Protein AF-A0A7X8LQG7-F1 (afdb_monomer)

Secondary structure (DSSP, 8-state):
--------GGG-----------SS---------S---PPEEEES-SSS--EEEEESS---TT-TTSPP-----SS---EEEEE-SSTT--EEEE-----S---S-EEEEEEETTT--EEEEEEESS-TTTTTTT-TTTSPPSSTT--TTTEEEEEEPHHHHHHHHHT--SSS-HHHHHHHHEEEEEEEPPP--EEEEEEEEETTEEEEEEE----TTEEEEEEEEPPHHHHHHHHHHHHHHHHHHHHHHHHHHHHHHHHHHHHHHHHHHHHHHHHHHHHHHHHTT-

Radius of gyration: 27.31 Å; Cα contacts (8 Å, |Δi|>4): 322; chains: 1; bounding box: 48×52×112 Å

pLDDT: mean 71.08, std 17.12, range [35.56, 97.5]

Mean predicted aligned error: 14.47 Å

Solvent-accessible surface area (backbone atoms only — not comparable to full-atom values): 18092 Å² total; per-residue (Å²): 134,86,87,79,79,83,82,50,72,90,70,62,80,84,81,90,72,87,85,86,87,78,95,80,91,78,91,80,80,81,79,75,74,99,75,79,72,65,72,44,77,50,67,83,68,85,92,66,82,70,56,75,44,81,48,92,52,66,83,69,91,84,55,96,86,59,86,72,72,67,60,78,74,96,64,98,72,93,41,77,49,74,51,71,84,53,71,80,62,59,78,46,78,48,68,69,72,94,71,82,56,36,79,38,60,43,37,42,34,36,26,34,66,89,76,55,44,78,76,46,76,49,73,39,44,38,39,93,30,54,92,65,82,64,37,73,84,77,47,78,58,100,62,69,89,66,54,73,90,54,34,45,44,32,35,48,37,62,67,56,45,53,54,48,58,76,67,46,47,96,91,39,45,58,68,55,46,46,66,74,42,37,39,69,42,92,58,77,47,86,84,71,66,41,44,30,28,47,70,43,84,52,96,93,38,79,40,77,40,64,41,82,73,79,64,90,74,54,43,32,24,45,71,38,75,55,50,74,66,54,49,48,50,52,50,52,51,39,51,52,52,27,50,54,49,52,53,53,49,51,54,51,50,54,53,51,55,52,50,56,53,52,52,54,51,53,55,51,52,52,54,50,50,53,50,52,53,54,53,51,58,59,59,75,76,111

Nearest PDB structures (foldseek):
  4bhm-assembly1_D  TM=3.391E-01  e=3.888E+00  Pyricularia oryzae

Foldseek 3Di:
DDDDDDDALVNDDDDDFDDDDDDDDDDDDGPDDPDDFDKDKDWPDDPDDWDKDFDQADDPPPDPPDDDDRPHDPDDDTDIDTDDPAFLIDMDIDTDDSQNALPFKKKKFKAFPVPQATPDIDIDSAAQCPPVVNPPVPDADPDPPDDLVGIAIEIEARVQQVVLVVVDDPVAHSVNCCNQWWTWDPDFDDDDWGFRSDWDDDPNDTDTDTDHDDDPRYTYTHIDTDDPVRNVVVVVVSVVVRVVVVVVVVVVVVVVVVVVVVVVVVVVVVVVVVVVVVVVVVVVVD

Sequence (286 aa):
GVIQGYVTTAEIKTSTAETWVENGQAFAIMPSGEYGFYPRIKMSDTSYSYSATILAGVVDDYYRGGMLTLAGFEDYQTMVSIYASDPGKTIYVMQRYVTASGRDWWVFLLVDKGTGDIVRAYSAADHPAYGNGDDFNKIQHPFAGYDSKTQDIVLVDNATTTELRGLVTEQKSLLTLVHDDYRVGDTEQKYVPLHSGKLIKSTGKSVPVMVDRLPAYIKVRKLVRLTSAEKQARQTRIEAAMRKSIESRAKRLSKAKSLESLSAEVDSLKSELERIKNQLSKKSKK

Structure (mmCIF, N/CA/C/O backbone):
data_AF-A0A7X8LQG7-F1
#
_entry.id   AF-A0A7X8LQG7-F1
#
loop_
_atom_site.group_PDB
_atom_site.id
_atom_site.type_symbol
_atom_site.label_atom_id
_atom_site.label_alt_id
_atom_site.label_comp_id
_atom_site.label_asym_id
_atom_site.label_entity_id
_atom_site.label_seq_id
_atom_site.pdbx_PDB_ins_code
_atom_site.Cartn_x
_atom_site.Cartn_y
_atom_site.Cartn_z
_atom_site.occupancy
_atom_site.B_iso_or_equiv
_atom_site.auth_seq_id
_atom_site.auth_comp_id
_atom_site.auth_asym_id
_atom_site.auth_atom_id
_atom_site.pdbx_PDB_model_num
ATOM 1 N N . GLY A 1 1 ? 6.559 15.994 41.600 1.00 36.06 1 GLY A N 1
ATOM 2 C CA . GLY A 1 1 ? 6.583 16.761 40.343 1.00 36.06 1 GLY A CA 1
ATOM 3 C C . GLY A 1 1 ? 5.326 16.440 39.577 1.00 36.06 1 GLY A C 1
ATOM 4 O O . GLY A 1 1 ? 5.083 15.270 39.324 1.00 36.06 1 GLY A O 1
ATOM 5 N N . VAL A 1 2 ? 4.495 17.443 39.308 1.00 35.56 2 VAL A N 1
ATOM 6 C CA . VAL A 1 2 ? 3.257 17.291 38.533 1.00 35.56 2 VAL A CA 1
ATOM 7 C C . VAL A 1 2 ? 3.647 17.236 37.058 1.00 35.56 2 VAL A C 1
ATOM 9 O O . VAL A 1 2 ? 4.256 18.177 36.558 1.00 35.56 2 VAL A O 1
ATOM 12 N N . ILE A 1 3 ? 3.352 16.127 36.380 1.00 38.59 3 ILE A N 1
ATOM 13 C CA . ILE A 1 3 ? 3.542 16.011 34.931 1.00 38.59 3 ILE A CA 1
ATOM 14 C C . ILE A 1 3 ? 2.459 16.874 34.272 1.00 38.59 3 ILE A C 1
ATOM 16 O O . ILE A 1 3 ? 1.269 16.578 34.369 1.00 38.59 3 ILE A O 1
ATOM 20 N N . GLN A 1 4 ? 2.883 17.987 33.675 1.00 39.00 4 GLN A N 1
ATOM 21 C CA . GLN A 1 4 ? 2.049 18.909 32.910 1.00 39.00 4 GLN A CA 1
ATOM 22 C C . GLN A 1 4 ? 1.516 18.246 31.629 1.00 39.00 4 GLN A C 1
ATOM 24 O O . GLN A 1 4 ? 2.292 17.788 30.798 1.00 39.00 4 GLN A O 1
ATOM 29 N N . GLY A 1 5 ? 0.187 18.280 31.481 1.00 37.03 5 GLY A N 1
ATOM 30 C CA . GLY A 1 5 ? -0.529 18.504 30.221 1.00 37.03 5 GLY A CA 1
ATOM 31 C C . GLY A 1 5 ? -0.318 17.504 29.087 1.00 37.03 5 GLY A C 1
ATOM 32 O O . GLY A 1 5 ? 0.315 17.832 28.089 1.00 37.03 5 GLY A O 1
ATOM 33 N N . TYR A 1 6 ? -0.952 16.334 29.168 1.00 42.06 6 TYR A N 1
ATOM 34 C CA . TYR A 1 6 ? -1.300 15.606 27.948 1.00 42.06 6 TYR A CA 1
ATOM 35 C C . TYR A 1 6 ? -2.535 16.270 27.333 1.00 42.06 6 TYR A C 1
ATOM 37 O O . TYR A 1 6 ? -3.595 16.264 27.952 1.00 42.06 6 TYR A O 1
ATOM 45 N N . VAL A 1 7 ? -2.396 16.839 26.133 1.00 46.09 7 VAL A N 1
ATOM 46 C CA . VAL A 1 7 ? -3.541 17.277 25.324 1.00 46.09 7 VAL A CA 1
ATOM 47 C C . VAL A 1 7 ? -4.259 16.021 24.839 1.00 46.09 7 VAL A C 1
ATOM 49 O O . VAL A 1 7 ? -3.681 15.182 24.143 1.00 46.09 7 VAL A O 1
ATOM 52 N N . THR A 1 8 ? -5.505 15.851 25.252 1.00 46.78 8 THR A N 1
ATOM 53 C CA . THR A 1 8 ? -6.370 14.760 24.807 1.00 46.78 8 THR A CA 1
ATOM 54 C C . THR A 1 8 ? -6.807 15.001 23.360 1.00 46.78 8 THR A C 1
ATOM 56 O O . THR A 1 8 ? -6.903 16.136 22.901 1.00 46.78 8 THR A O 1
ATOM 59 N N . THR A 1 9 ? -7.122 13.947 22.606 1.00 51.09 9 THR A N 1
ATOM 60 C CA . THR A 1 9 ? -7.630 14.086 21.225 1.00 51.09 9 THR A CA 1
ATOM 61 C C . THR A 1 9 ? -8.922 14.906 21.136 1.00 51.09 9 THR A C 1
ATOM 63 O O . THR A 1 9 ? -9.199 15.476 20.087 1.00 51.09 9 THR A O 1
ATOM 66 N N . ALA A 1 10 ? -9.678 15.028 22.235 1.00 50.62 10 ALA A N 1
ATOM 67 C CA . ALA A 1 10 ? -10.848 15.901 22.339 1.00 50.62 10 ALA A CA 1
ATOM 68 C C . ALA A 1 10 ? -10.503 17.405 22.330 1.00 50.62 10 ALA A C 1
ATOM 70 O O . ALA A 1 10 ? -11.373 18.232 22.068 1.00 50.62 10 ALA A O 1
ATOM 71 N N . GLU A 1 11 ? -9.250 17.759 22.614 1.00 51.00 11 GLU A N 1
ATOM 72 C CA . GLU A 1 11 ? -8.749 19.136 22.660 1.00 51.00 11 GLU A CA 1
ATOM 73 C C . GLU A 1 11 ? -8.047 19.549 21.355 1.00 51.00 11 GLU A C 1
ATOM 75 O O . GLU A 1 11 ? -7.754 20.731 21.164 1.00 51.00 11 GLU A O 1
ATOM 80 N N . ILE A 1 12 ? -7.823 18.608 20.425 1.00 56.09 12 ILE A N 1
ATOM 81 C CA . ILE A 1 12 ? -7.338 18.925 19.079 1.00 56.09 12 ILE A CA 1
ATOM 82 C C . ILE A 1 12 ? -8.498 19.522 18.282 1.00 56.09 12 ILE A C 1
ATOM 84 O O . ILE A 1 12 ? -9.422 18.826 17.864 1.00 56.09 12 ILE A O 1
ATOM 88 N N . LYS A 1 13 ? -8.442 20.836 18.061 1.00 51.59 13 LYS A N 1
ATOM 89 C CA . LYS A 1 13 ? -9.395 21.550 17.211 1.00 51.59 13 LYS A CA 1
ATOM 90 C C . LYS A 1 13 ? -8.968 21.408 15.754 1.00 51.59 13 LYS A C 1
ATOM 92 O O . LYS A 1 13 ? -7.918 21.906 15.363 1.00 51.59 13 LYS A O 1
ATOM 97 N N . THR A 1 14 ? -9.788 20.744 14.950 1.00 51.84 14 THR A N 1
ATOM 98 C CA . THR A 1 14 ? -9.663 20.768 13.490 1.00 51.84 14 THR A CA 1
ATOM 99 C C . THR A 1 14 ? -10.492 21.923 12.939 1.00 51.84 14 THR A C 1
ATOM 101 O O . THR A 1 14 ? -11.652 22.081 13.320 1.00 51.84 14 THR A O 1
ATOM 104 N N . SER A 1 15 ? -9.924 22.714 12.037 1.00 45.56 15 SER A N 1
ATOM 105 C CA . SER A 1 15 ? -10.637 23.740 11.273 1.00 45.56 15 SER A CA 1
ATOM 106 C C . SER A 1 15 ? -10.482 23.453 9.787 1.00 45.56 15 SER A C 1
ATOM 108 O O . SER A 1 15 ? -9.391 23.087 9.349 1.00 45.56 15 SER A O 1
ATOM 110 N N . THR A 1 16 ? -11.548 23.646 9.017 1.00 47.34 16 THR A N 1
ATOM 111 C CA . THR A 1 16 ? -11.498 23.562 7.556 1.00 47.34 16 THR A CA 1
ATOM 112 C C . THR A 1 16 ? -11.408 24.971 6.991 1.00 47.34 16 THR A C 1
ATOM 114 O O . THR A 1 16 ? -12.220 25.826 7.337 1.00 47.34 16 THR A O 1
ATOM 117 N N . ALA A 1 17 ? -10.426 25.201 6.128 1.00 42.16 17 ALA A N 1
ATOM 118 C CA . ALA A 1 17 ? -10.386 26.346 5.234 1.00 42.16 17 ALA A CA 1
ATOM 119 C C . ALA A 1 17 ? -10.487 25.806 3.808 1.00 42.16 17 ALA A C 1
ATOM 121 O O . ALA A 1 17 ? -9.911 24.761 3.505 1.00 42.16 17 ALA A O 1
ATOM 122 N N . GLU A 1 18 ? -11.222 26.503 2.954 1.00 50.28 18 GLU A N 1
ATOM 123 C CA . GLU A 1 18 ? -11.352 26.196 1.534 1.00 50.28 18 GLU A CA 1
ATOM 124 C C . GLU A 1 18 ? -11.111 27.475 0.733 1.00 50.28 18 GLU A C 1
ATOM 126 O O . GLU A 1 18 ? -11.433 28.582 1.166 1.00 50.28 18 GLU A O 1
ATOM 131 N N . THR A 1 19 ? -10.540 27.308 -0.452 1.00 46.06 19 THR A N 1
ATOM 132 C CA . THR A 1 19 ? -10.411 28.347 -1.464 1.00 46.06 19 THR A CA 1
ATOM 133 C C . THR A 1 19 ? -10.795 27.738 -2.807 1.00 46.06 19 THR A C 1
ATOM 135 O O . THR A 1 19 ? -10.597 26.544 -3.027 1.00 46.06 19 THR A O 1
ATOM 138 N N . TRP A 1 20 ? -11.344 28.545 -3.705 1.00 45.91 20 TRP A N 1
ATOM 139 C CA . TRP A 1 20 ? -11.694 28.121 -5.055 1.00 45.91 20 TRP A CA 1
ATOM 140 C C . TRP A 1 20 ? -11.141 29.130 -6.058 1.00 45.91 20 TRP A C 1
ATOM 142 O O . TRP A 1 20 ? -10.944 30.305 -5.739 1.00 45.91 20 TRP A O 1
ATOM 152 N N . VAL A 1 21 ? -10.885 28.665 -7.277 1.00 40.03 21 VAL A N 1
ATOM 153 C CA . VAL A 1 21 ? -10.615 29.528 -8.425 1.00 40.03 21 VAL A CA 1
ATOM 154 C C . VAL A 1 21 ? -11.444 29.037 -9.603 1.00 40.03 21 VAL A C 1
ATOM 156 O O . VAL A 1 21 ? -11.622 27.833 -9.775 1.00 40.03 21 VAL A O 1
ATOM 159 N N . GLU A 1 22 ? -11.927 29.955 -10.428 1.00 37.31 22 GLU A N 1
ATOM 160 C CA . GLU A 1 22 ? -12.629 29.644 -11.672 1.00 37.31 22 GLU A CA 1
ATOM 161 C C . GLU A 1 22 ? -11.860 30.253 -12.844 1.00 37.31 22 GLU A C 1
ATOM 163 O O . GLU A 1 22 ? -11.386 31.384 -12.762 1.00 37.31 22 GLU A O 1
ATOM 168 N N . ASN A 1 23 ? -11.713 29.477 -13.923 1.00 40.59 23 ASN A N 1
ATOM 169 C CA . ASN A 1 23 ? -11.092 29.881 -15.188 1.00 40.59 23 ASN A CA 1
ATOM 170 C C . ASN A 1 23 ? -9.724 30.596 -15.057 1.00 40.59 23 ASN A C 1
ATOM 172 O O . ASN A 1 23 ? -9.593 31.776 -15.377 1.00 40.59 23 ASN A O 1
ATOM 176 N N . GLY A 1 24 ? -8.670 29.868 -14.659 1.00 45.12 24 GLY A N 1
ATOM 177 C CA . GLY A 1 24 ? -7.282 30.358 -14.704 1.00 45.12 24 GLY A CA 1
ATOM 178 C C . GLY A 1 24 ? -6.318 29.636 -13.754 1.00 45.12 24 GLY A C 1
ATOM 179 O O . GLY A 1 24 ? -6.710 28.731 -13.023 1.00 45.12 24 GLY A O 1
ATOM 180 N N . GLN A 1 25 ? -5.043 30.047 -13.757 1.00 44.03 25 GLN A N 1
ATOM 181 C CA . GLN A 1 25 ? -4.051 29.657 -12.747 1.00 44.03 25 GLN A CA 1
ATOM 182 C C . GLN A 1 25 ? -3.977 30.759 -11.682 1.00 44.03 25 GLN A C 1
ATOM 184 O O . GLN A 1 25 ? -3.665 31.902 -12.010 1.00 44.03 25 GLN A O 1
ATOM 189 N N . ALA A 1 26 ? -4.230 30.426 -10.416 1.00 44.06 26 ALA A N 1
ATOM 190 C CA . ALA A 1 26 ? -4.091 31.362 -9.302 1.00 44.06 26 ALA A CA 1
ATOM 191 C C . ALA A 1 26 ? -3.201 30.797 -8.198 1.00 44.06 26 ALA A C 1
ATOM 193 O O . ALA A 1 26 ? -3.185 29.595 -7.931 1.00 44.06 26 ALA A O 1
ATOM 194 N N . PHE A 1 27 ? -2.481 31.694 -7.530 1.00 43.78 27 PHE A N 1
ATOM 195 C CA . PHE A 1 27 ? -1.813 31.394 -6.272 1.00 43.78 27 PHE A CA 1
ATOM 196 C C . PHE A 1 27 ? -2.820 31.607 -5.147 1.00 43.78 27 PHE A C 1
ATOM 198 O O . PHE A 1 27 ? -3.105 32.743 -4.771 1.00 43.78 27 PHE A O 1
ATOM 205 N N . ALA A 1 28 ? -3.382 30.518 -4.634 1.00 42.44 28 ALA A N 1
ATOM 206 C CA . ALA A 1 28 ? -4.264 30.578 -3.484 1.00 42.44 28 ALA A CA 1
ATOM 207 C C . ALA A 1 28 ? -3.444 30.459 -2.194 1.00 42.44 28 ALA A C 1
ATOM 209 O O . ALA A 1 28 ?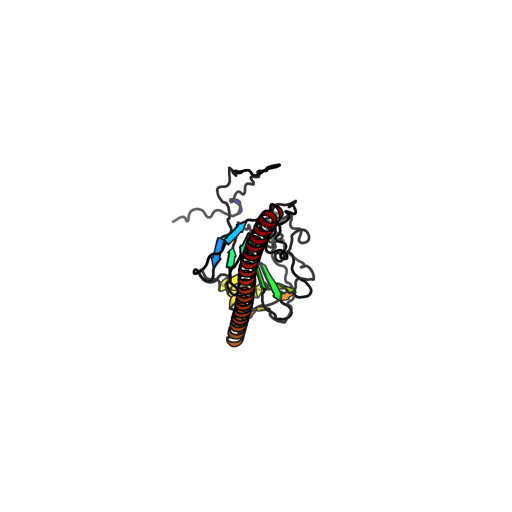 -2.647 29.536 -2.022 1.00 42.44 28 ALA A O 1
ATOM 210 N N . ILE A 1 29 ? -3.630 31.416 -1.289 1.00 45.34 29 ILE A N 1
ATOM 211 C CA . ILE A 1 29 ? -3.105 31.350 0.074 1.00 45.34 29 ILE A CA 1
ATOM 212 C C . ILE A 1 29 ? -4.222 30.754 0.927 1.00 45.34 29 ILE A C 1
ATOM 214 O O . ILE A 1 29 ? -5.363 31.191 0.821 1.00 45.34 29 ILE A O 1
ATOM 218 N N . MET A 1 30 ? -3.896 29.773 1.767 1.00 47.59 30 MET A N 1
ATOM 219 C CA . MET A 1 30 ? -4.815 29.200 2.755 1.00 47.59 30 MET A CA 1
ATOM 220 C C . MET A 1 30 ? -4.525 29.849 4.116 1.00 47.59 30 MET A C 1
ATOM 222 O O . MET A 1 30 ? -3.698 29.328 4.869 1.00 47.59 30 MET A O 1
ATOM 226 N N . PRO A 1 31 ? -5.095 31.031 4.428 1.00 40.62 31 PRO A N 1
ATOM 227 C CA . PRO A 1 31 ? -4.919 31.636 5.737 1.00 40.62 31 PRO A CA 1
ATOM 228 C C . PRO A 1 31 ? -5.703 30.816 6.765 1.00 40.62 31 PRO A C 1
ATOM 230 O O . PRO A 1 31 ? -6.865 30.494 6.540 1.00 40.62 31 PRO A O 1
ATOM 233 N N . SER A 1 32 ? -5.072 30.540 7.908 1.00 41.25 32 SER A N 1
ATOM 234 C CA . SER A 1 32 ? -5.550 29.705 9.025 1.00 41.25 32 SER A CA 1
ATOM 235 C C . SER A 1 32 ? -5.356 28.188 8.850 1.00 41.25 32 SER A C 1
ATOM 237 O O . SER A 1 32 ? -5.861 27.553 7.931 1.00 41.25 32 SER A O 1
ATOM 239 N N . GLY A 1 33 ? -4.572 27.621 9.772 1.00 45.78 33 GLY A N 1
ATOM 240 C CA . GLY A 1 33 ? -4.137 26.227 9.795 1.00 45.78 33 GLY A CA 1
ATOM 241 C C . GLY A 1 33 ? -2.712 26.141 10.341 1.00 45.78 33 GLY A C 1
ATOM 242 O O . GLY A 1 33 ? -1.755 26.193 9.579 1.00 45.78 33 GLY A O 1
ATOM 243 N N . GLU A 1 34 ? -2.549 26.040 11.664 1.00 38.47 34 GLU A N 1
ATOM 244 C CA . GLU A 1 34 ? -1.216 25.913 12.289 1.00 38.47 34 GLU A CA 1
ATOM 245 C C . GLU A 1 34 ? -0.529 24.573 11.954 1.00 38.47 34 GLU A C 1
ATOM 247 O O . GLU A 1 34 ? 0.690 24.455 12.059 1.00 38.47 34 GLU A O 1
ATOM 252 N N . TYR A 1 35 ? -1.293 23.570 11.499 1.00 50.66 35 TYR A N 1
ATOM 253 C CA . TYR A 1 35 ? -0.802 22.222 11.218 1.00 50.66 35 TYR A CA 1
ATOM 254 C C . TYR A 1 35 ? -1.326 21.703 9.873 1.00 50.66 35 TYR A C 1
ATOM 256 O O . TYR A 1 35 ? -2.459 21.242 9.765 1.00 50.66 35 TYR A O 1
ATOM 264 N N . GLY A 1 36 ? -0.476 21.738 8.846 1.00 53.62 36 GLY A N 1
ATOM 265 C CA . GLY A 1 36 ? -0.665 20.969 7.615 1.00 53.62 36 GLY A CA 1
ATOM 266 C C . GLY A 1 36 ? 0.103 19.651 7.700 1.00 53.62 36 GLY A C 1
ATOM 267 O O . GLY A 1 36 ? 1.320 19.652 7.894 1.00 53.62 36 GLY A O 1
ATOM 268 N N . PHE A 1 37 ? -0.581 18.514 7.553 1.00 61.56 37 PHE A N 1
ATOM 269 C CA . PHE A 1 37 ? 0.087 17.215 7.472 1.00 61.56 37 PHE A CA 1
ATOM 270 C C . PHE A 1 37 ? 0.496 16.922 6.033 1.00 61.56 37 PHE A C 1
ATOM 272 O O . PHE A 1 37 ? -0.275 16.373 5.246 1.00 61.56 37 PHE A O 1
ATOM 279 N N . TYR A 1 38 ? 1.733 17.274 5.702 1.00 64.44 38 TYR A N 1
ATOM 280 C CA . TYR A 1 38 ? 2.297 16.987 4.391 1.00 64.44 38 TYR A CA 1
ATOM 281 C C . TYR A 1 38 ? 2.807 15.541 4.315 1.00 64.44 38 TYR A C 1
ATOM 283 O O . TYR A 1 38 ? 3.413 15.049 5.279 1.00 64.44 38 TYR A O 1
ATOM 291 N N . PRO A 1 39 ? 2.606 14.847 3.178 1.00 64.19 39 PRO A N 1
ATOM 292 C CA . PRO A 1 39 ? 3.259 13.576 2.921 1.00 64.19 39 PRO A CA 1
ATOM 293 C C . PRO A 1 39 ? 4.774 13.711 3.092 1.00 64.19 39 PRO A C 1
ATOM 295 O O . PRO A 1 39 ? 5.413 14.599 2.530 1.00 64.19 39 PRO A O 1
ATOM 298 N N . ARG A 1 40 ? 5.362 12.807 3.870 1.00 63.03 40 ARG A N 1
ATOM 299 C CA . ARG A 1 40 ? 6.808 12.638 3.980 1.00 63.03 40 ARG A CA 1
ATOM 300 C C . ARG A 1 40 ? 7.243 11.516 3.057 1.00 63.03 40 ARG A C 1
ATOM 302 O O . ARG A 1 40 ? 6.567 10.492 2.957 1.00 63.03 40 ARG A O 1
ATOM 309 N N . ILE A 1 41 ? 8.401 11.693 2.436 1.00 66.25 41 ILE A N 1
ATOM 310 C CA . ILE A 1 41 ? 8.979 10.705 1.529 1.00 66.25 41 ILE A CA 1
ATOM 311 C C . ILE A 1 41 ? 10.260 10.117 2.109 1.00 66.25 41 ILE A C 1
ATOM 313 O O . ILE A 1 41 ? 11.050 10.820 2.741 1.00 66.25 41 ILE A O 1
ATOM 317 N N . LYS A 1 42 ? 10.455 8.814 1.907 1.00 67.50 42 LYS A N 1
ATOM 318 C CA . LYS A 1 42 ? 11.691 8.094 2.225 1.00 67.50 42 LYS A CA 1
ATOM 319 C C . LYS A 1 42 ? 12.074 7.220 1.038 1.00 67.50 42 LYS A C 1
ATOM 321 O O . LYS A 1 42 ? 11.213 6.634 0.388 1.00 67.50 42 LYS A O 1
ATOM 326 N N . MET A 1 43 ? 13.371 7.099 0.794 1.00 66.56 43 MET A N 1
ATOM 327 C CA . MET A 1 43 ? 13.941 6.267 -0.264 1.00 66.56 43 MET A CA 1
ATOM 328 C C . MET A 1 43 ? 14.873 5.210 0.324 1.00 66.56 43 MET A C 1
ATOM 330 O O . MET A 1 43 ? 15.432 5.402 1.404 1.00 66.56 43 MET A O 1
ATOM 334 N N . SER A 1 44 ? 15.027 4.097 -0.391 1.00 66.69 44 SER A N 1
ATOM 335 C CA . SER A 1 44 ? 15.999 3.054 -0.049 1.00 66.69 44 SER A CA 1
ATOM 336 C C . SER A 1 44 ? 17.432 3.368 -0.513 1.00 66.69 44 SER A C 1
ATOM 338 O O . SER A 1 44 ? 18.339 2.631 -0.149 1.00 66.69 44 SER A O 1
ATOM 340 N N . ASP A 1 45 ? 17.642 4.412 -1.330 1.00 66.38 45 ASP A N 1
ATOM 341 C CA . ASP A 1 45 ? 18.933 4.797 -1.934 1.00 66.38 45 ASP A CA 1
ATOM 342 C C . ASP A 1 45 ? 18.925 6.290 -2.322 1.00 66.38 45 ASP A C 1
ATOM 344 O O . ASP A 1 45 ? 17.967 6.738 -2.952 1.00 66.38 45 ASP A O 1
ATOM 348 N N . THR A 1 46 ? 19.971 7.045 -1.961 1.00 64.69 46 THR A N 1
ATOM 349 C CA . THR A 1 46 ? 20.092 8.506 -2.152 1.00 64.69 46 THR A CA 1
ATOM 350 C C . THR A 1 46 ? 20.768 8.933 -3.457 1.00 64.69 46 THR A C 1
ATOM 352 O O . THR A 1 46 ? 20.889 10.129 -3.714 1.00 64.69 46 THR A O 1
ATOM 355 N N . SER A 1 47 ? 21.205 7.997 -4.298 1.00 72.00 47 SER A N 1
ATOM 356 C CA . SER A 1 47 ? 22.064 8.295 -5.457 1.00 72.00 47 SER A CA 1
ATOM 357 C C . SER A 1 47 ? 21.336 8.910 -6.668 1.00 72.00 47 SER A C 1
ATOM 359 O O . SER A 1 47 ? 21.962 9.124 -7.704 1.00 72.00 47 SER A O 1
ATOM 361 N N . TYR A 1 48 ? 20.026 9.181 -6.581 1.00 64.44 48 TYR A N 1
ATOM 362 C CA . TYR A 1 48 ? 19.187 9.522 -7.739 1.00 64.44 48 TYR A CA 1
ATOM 363 C C . TYR A 1 48 ? 18.110 10.571 -7.443 1.00 64.44 48 TYR A C 1
ATOM 365 O O . TYR A 1 48 ? 17.703 10.782 -6.300 1.00 64.44 48 TYR A O 1
ATOM 373 N N . SER A 1 49 ? 17.619 11.210 -8.511 1.00 64.06 49 SER A N 1
ATOM 374 C CA . SER A 1 49 ? 16.521 12.177 -8.460 1.00 64.06 49 SER A CA 1
ATOM 375 C C . SER A 1 49 ? 15.163 11.474 -8.442 1.00 64.06 49 SER A C 1
ATOM 377 O O . SER A 1 49 ? 14.819 10.725 -9.360 1.00 64.06 49 SER A O 1
ATOM 379 N N . TYR A 1 50 ? 14.376 11.783 -7.416 1.00 62.72 50 TYR A N 1
ATOM 380 C CA . TYR A 1 50 ? 13.001 11.329 -7.239 1.00 62.72 50 TYR A CA 1
ATOM 381 C C . TYR A 1 50 ? 12.094 12.528 -6.976 1.00 62.72 50 TYR A C 1
ATOM 383 O O . TYR A 1 50 ? 12.538 13.536 -6.426 1.00 62.72 50 TYR A O 1
ATOM 391 N N . SER A 1 51 ? 10.818 12.408 -7.336 1.00 64.12 51 SER A N 1
ATOM 392 C CA . SER A 1 51 ? 9.813 13.439 -7.079 1.00 64.12 51 SER A CA 1
ATOM 393 C C . SER A 1 51 ? 8.565 12.834 -6.451 1.00 64.12 51 SER A C 1
ATOM 395 O O . SER A 1 51 ? 8.112 11.757 -6.848 1.00 64.12 51 SER A O 1
ATOM 397 N N . ALA A 1 52 ? 7.997 13.563 -5.496 1.00 59.59 52 ALA A N 1
ATOM 398 C CA . ALA A 1 52 ? 6.637 13.358 -5.032 1.00 59.59 52 ALA A CA 1
ATOM 399 C C . ALA A 1 52 ? 5.857 14.649 -5.251 1.00 59.59 52 ALA A C 1
ATOM 401 O O . ALA A 1 52 ? 6.353 15.739 -4.958 1.00 59.59 52 ALA A O 1
ATOM 402 N N . THR A 1 53 ? 4.649 14.520 -5.780 1.00 67.00 53 THR A N 1
ATOM 403 C CA . THR A 1 53 ? 3.797 15.666 -6.094 1.00 67.00 53 THR A CA 1
ATOM 404 C C . THR A 1 53 ? 2.391 15.372 -5.603 1.00 67.00 53 THR A C 1
ATOM 406 O O . THR A 1 53 ? 1.858 14.290 -5.861 1.00 67.00 53 THR A O 1
ATOM 409 N N . ILE A 1 54 ? 1.797 16.326 -4.882 1.00 67.69 54 ILE A N 1
ATOM 410 C CA . ILE A 1 54 ? 0.362 16.304 -4.597 1.00 67.69 54 ILE A CA 1
ATOM 411 C C . ILE A 1 54 ? -0.332 16.694 -5.899 1.00 67.69 54 ILE A C 1
ATOM 413 O O . ILE A 1 54 ? -0.077 17.773 -6.432 1.00 67.69 54 ILE A O 1
ATOM 417 N N . LEU A 1 55 ? -1.135 15.788 -6.445 1.00 62.78 55 LEU A N 1
ATOM 418 C CA . LEU A 1 55 ? -1.804 15.987 -7.725 1.00 62.78 55 LEU A CA 1
ATOM 419 C C . LEU A 1 55 ? -3.275 16.336 -7.525 1.00 62.78 55 LEU A C 1
ATOM 421 O O . LEU A 1 55 ? -3.948 15.749 -6.681 1.00 62.78 55 LEU A O 1
ATOM 425 N N . ALA A 1 56 ? -3.775 17.206 -8.400 1.00 53.88 56 ALA A N 1
ATOM 426 C CA . ALA A 1 56 ? -5.185 17.284 -8.742 1.00 53.88 56 ALA A CA 1
ATOM 427 C C . ALA A 1 56 ? -5.378 16.599 -10.114 1.00 53.88 56 ALA A C 1
ATOM 429 O O . ALA A 1 56 ? -5.090 17.197 -11.144 1.00 53.88 56 ALA A O 1
ATOM 430 N N . GLY A 1 57 ? -5.784 15.324 -10.130 1.00 51.34 57 GLY A N 1
ATOM 431 C CA . GLY A 1 57 ? -6.251 14.593 -11.325 1.00 51.34 57 GLY A CA 1
ATOM 432 C C . GLY A 1 57 ? -5.691 13.169 -11.421 1.00 51.34 57 GLY A C 1
ATOM 433 O O . GLY A 1 57 ? -4.558 12.942 -11.016 1.00 51.34 57 GLY A O 1
ATOM 434 N N . VAL A 1 58 ? -6.457 12.203 -11.943 1.00 48.38 58 VAL A N 1
ATOM 435 C CA . VAL A 1 58 ? -6.051 10.781 -12.034 1.00 48.38 58 VAL A CA 1
ATOM 436 C C . VAL A 1 58 ? -5.006 10.557 -13.131 1.00 48.38 58 VAL A C 1
ATOM 438 O O . VAL A 1 58 ? -5.229 10.923 -14.281 1.00 48.38 58 VAL A O 1
ATOM 441 N N . VAL A 1 59 ? -3.894 9.892 -12.796 1.00 49.47 59 VAL A N 1
ATOM 442 C CA . VAL A 1 59 ? -2.924 9.389 -13.784 1.00 49.47 59 VAL A CA 1
ATOM 443 C C . VAL A 1 59 ? -3.504 8.142 -14.435 1.00 49.47 59 VAL A C 1
ATOM 445 O O . VAL A 1 59 ? -3.542 7.084 -13.813 1.00 49.47 59 VAL A O 1
ATOM 448 N N . ASP A 1 60 ? -3.964 8.267 -15.678 1.00 45.84 60 ASP A N 1
ATOM 449 C CA . ASP A 1 60 ? -4.222 7.099 -16.513 1.00 45.84 60 ASP A CA 1
ATOM 450 C C . ASP A 1 60 ? -2.872 6.553 -17.008 1.00 45.84 60 ASP A C 1
ATOM 452 O O . ASP A 1 60 ? -2.087 7.259 -17.651 1.00 45.84 60 ASP A O 1
ATOM 456 N N . ASP A 1 61 ? -2.570 5.302 -16.661 1.00 44.81 61 ASP A N 1
ATOM 457 C CA . ASP A 1 61 ? -1.245 4.669 -16.783 1.00 44.81 61 ASP A CA 1
ATOM 458 C C . ASP A 1 61 ? -0.803 4.441 -18.250 1.00 44.81 61 ASP A C 1
ATOM 460 O O . ASP A 1 61 ? 0.280 3.915 -18.526 1.00 44.81 61 ASP A O 1
ATOM 464 N N . TYR A 1 62 ? -1.629 4.831 -19.226 1.00 45.16 62 TYR A N 1
ATOM 465 C CA . TYR A 1 62 ? -1.459 4.446 -20.625 1.00 45.16 62 TYR A CA 1
ATOM 466 C C . TYR A 1 62 ? -0.636 5.425 -21.488 1.00 45.16 62 TYR A C 1
ATOM 468 O O . TYR A 1 62 ? -0.063 5.001 -22.493 1.00 45.16 62 TYR A O 1
ATOM 476 N N . TYR A 1 63 ? -0.473 6.702 -21.113 1.00 39.53 63 TYR A N 1
ATOM 477 C CA . TYR A 1 63 ? 0.237 7.682 -21.957 1.00 39.53 63 TYR A CA 1
ATOM 478 C C . TYR A 1 63 ? 1.424 8.360 -21.264 1.00 39.53 63 TYR A C 1
ATOM 480 O O . TYR A 1 63 ? 1.337 9.435 -20.676 1.00 39.53 63 TYR A O 1
ATOM 488 N N . ARG A 1 64 ? 2.610 7.772 -21.459 1.00 44.53 64 ARG A N 1
ATOM 489 C CA . ARG A 1 64 ? 3.895 8.469 -21.302 1.00 44.53 64 ARG A CA 1
ATOM 490 C C . ARG A 1 64 ? 4.011 9.583 -22.354 1.00 44.53 64 ARG A C 1
ATOM 492 O O . ARG A 1 64 ? 4.529 9.336 -23.440 1.00 44.53 64 ARG A O 1
ATOM 499 N N . GLY A 1 65 ? 3.550 10.790 -22.027 1.00 37.62 65 GLY A N 1
ATOM 500 C CA . GLY A 1 65 ? 3.852 12.014 -22.785 1.00 37.62 65 GLY A CA 1
ATOM 501 C C . GLY A 1 65 ? 2.677 12.947 -23.093 1.00 37.62 65 GLY A C 1
ATOM 502 O O . GLY A 1 65 ? 2.908 13.985 -23.702 1.00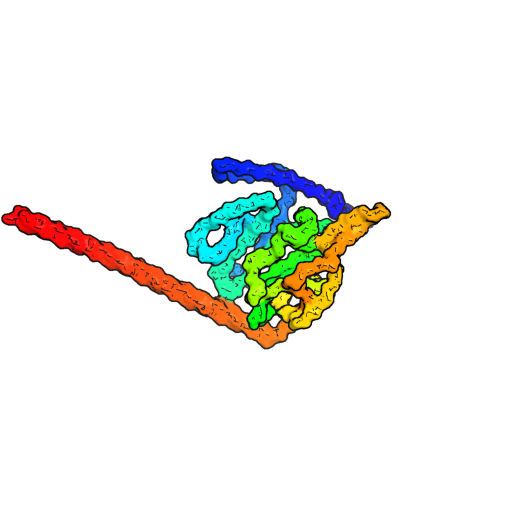 37.62 65 GLY A O 1
ATOM 503 N N . GLY A 1 66 ? 1.449 12.618 -22.686 1.00 37.09 66 GLY A N 1
ATOM 504 C CA . GLY A 1 66 ? 0.299 13.522 -22.788 1.00 37.09 66 GLY A CA 1
ATOM 505 C C . GLY A 1 66 ? -0.033 14.122 -21.425 1.00 37.09 66 GLY A C 1
ATOM 506 O O . GLY A 1 66 ? -0.050 13.396 -20.434 1.00 37.09 66 GLY A O 1
ATOM 507 N N . MET A 1 67 ? -0.284 15.433 -21.360 1.00 36.62 67 MET A N 1
ATOM 508 C CA . MET A 1 67 ? -0.940 16.032 -20.194 1.00 36.62 67 MET A CA 1
ATOM 509 C C . MET A 1 67 ? -2.249 15.277 -19.931 1.00 36.62 67 MET A C 1
ATOM 511 O O . MET A 1 67 ? -3.078 15.157 -20.832 1.00 36.62 67 MET A O 1
ATOM 515 N N . LEU A 1 68 ? -2.389 14.757 -18.708 1.00 44.53 68 LEU A N 1
ATOM 516 C CA . LEU A 1 68 ? -3.595 14.121 -18.182 1.00 44.53 68 LEU A CA 1
ATOM 517 C C . LEU A 1 68 ? -4.835 14.975 -18.465 1.00 44.53 68 LEU A C 1
ATOM 519 O O . LEU A 1 68 ? -4.858 16.169 -18.159 1.00 44.53 68 LEU A O 1
ATOM 523 N N . THR A 1 69 ? -5.902 14.339 -18.931 1.00 41.53 69 THR A N 1
ATOM 524 C CA . THR A 1 69 ? -7.241 14.917 -18.875 1.00 41.53 69 THR A CA 1
ATOM 525 C C . THR A 1 69 ? -7.697 14.920 -17.415 1.00 41.53 69 THR A C 1
ATOM 527 O O . THR A 1 69 ? -7.896 13.866 -16.814 1.00 41.53 69 THR A O 1
ATOM 530 N N . LEU A 1 70 ? -7.825 16.116 -16.838 1.00 46.59 70 LEU A N 1
ATOM 531 C CA . LEU A 1 70 ? -8.429 16.370 -15.530 1.00 46.59 70 LEU A CA 1
ATOM 532 C C . LEU A 1 70 ? -9.890 15.895 -15.544 1.00 46.59 70 LEU A C 1
ATOM 534 O O . LEU A 1 70 ? -10.789 16.660 -15.882 1.00 46.59 70 LEU A O 1
ATOM 538 N N . ALA A 1 71 ? -10.152 14.639 -15.186 1.00 47.81 71 ALA A N 1
ATOM 539 C CA . ALA A 1 71 ? -11.468 14.305 -14.659 1.00 47.81 71 ALA A CA 1
ATOM 540 C C . ALA A 1 71 ? -11.588 15.053 -13.324 1.00 47.81 71 ALA A C 1
ATOM 542 O O . ALA A 1 71 ? -10.814 14.793 -12.400 1.00 47.81 71 ALA A O 1
ATOM 543 N N . GLY A 1 72 ? -12.464 16.060 -13.280 1.00 50.84 72 GLY A N 1
ATOM 544 C CA . GLY A 1 72 ? -12.715 16.844 -12.074 1.00 50.84 72 GLY A CA 1
ATOM 545 C C . GLY A 1 72 ? -13.136 15.932 -10.925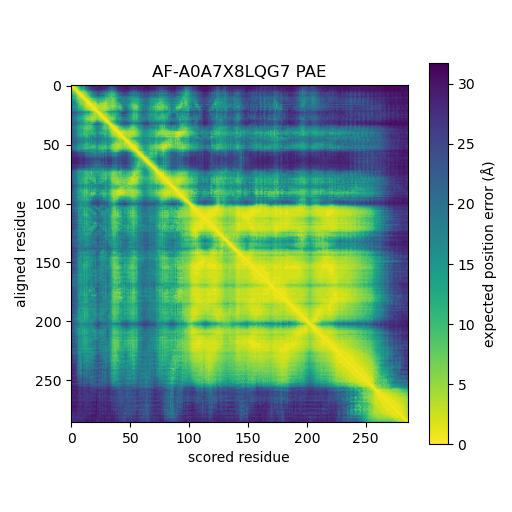 1.00 50.84 72 GLY A C 1
ATOM 546 O O . GLY A 1 72 ? -13.840 14.946 -11.137 1.00 50.84 72 GLY A O 1
ATOM 547 N N . PHE A 1 73 ? -12.677 16.240 -9.716 1.00 52.03 73 PHE A N 1
ATOM 548 C CA . PHE A 1 73 ? -13.168 15.572 -8.518 1.00 52.03 73 PHE A CA 1
ATOM 549 C C . PHE A 1 73 ? -14.423 16.293 -8.033 1.00 52.03 73 PHE A C 1
ATOM 551 O O . PHE A 1 73 ? -14.441 17.521 -7.986 1.00 52.03 73 PHE A O 1
ATOM 558 N N . GLU A 1 74 ? -15.442 15.532 -7.645 1.00 51.34 74 GLU A N 1
ATOM 559 C CA . GLU A 1 74 ? -16.634 16.062 -6.968 1.00 51.34 74 GLU A CA 1
ATOM 560 C C . GLU A 1 74 ? -16.458 16.095 -5.434 1.00 51.34 74 GLU A C 1
ATOM 562 O O . GLU A 1 74 ? -17.281 16.680 -4.740 1.00 51.34 74 GLU A O 1
ATOM 567 N N . ASP A 1 75 ? -15.355 15.527 -4.916 1.00 49.81 75 ASP A N 1
ATOM 568 C CA . ASP A 1 75 ? -15.035 15.396 -3.487 1.00 49.81 75 ASP A CA 1
ATOM 569 C C . ASP A 1 75 ? -13.562 15.746 -3.185 1.00 49.81 75 ASP A C 1
ATOM 571 O O . ASP A 1 75 ? -12.683 15.614 -4.044 1.00 49.81 75 ASP A O 1
ATOM 575 N N . TYR A 1 76 ? -13.250 16.122 -1.936 1.00 54.75 76 TYR A N 1
ATOM 576 C CA . TYR A 1 76 ? -11.862 16.331 -1.502 1.00 54.75 76 TYR A CA 1
ATOM 577 C C . TYR A 1 76 ? -11.084 15.016 -1.451 1.00 54.75 76 TYR A C 1
ATOM 579 O O . TYR A 1 76 ? -11.413 14.099 -0.698 1.00 54.75 76 TYR A O 1
ATOM 587 N N . GLN A 1 77 ? -9.980 14.953 -2.192 1.00 54.69 77 GLN A N 1
ATOM 588 C CA . GLN A 1 77 ? -9.068 13.813 -2.190 1.00 54.69 77 GLN A CA 1
ATOM 589 C C . GLN A 1 77 ? -7.622 14.298 -2.080 1.00 54.69 77 GLN A C 1
ATOM 591 O O . GLN A 1 77 ? -7.230 15.275 -2.714 1.00 54.69 77 GLN A O 1
ATOM 596 N N . THR A 1 78 ? -6.800 13.605 -1.286 1.00 61.50 78 THR A N 1
ATOM 597 C CA . THR A 1 78 ? -5.342 13.793 -1.316 1.00 61.50 78 THR A CA 1
ATOM 598 C C . THR A 1 78 ? -4.727 12.683 -2.148 1.00 61.50 78 THR A C 1
ATOM 600 O O . THR A 1 78 ? -4.685 11.532 -1.714 1.00 61.50 78 THR A O 1
ATOM 603 N N . MET A 1 79 ? -4.220 13.028 -3.331 1.00 62.78 79 MET A N 1
ATOM 604 C CA . MET A 1 79 ? -3.498 12.089 -4.180 1.00 62.78 79 MET A CA 1
ATOM 605 C C . MET A 1 79 ? -2.018 12.454 -4.237 1.00 62.78 79 MET A C 1
ATOM 607 O O . MET A 1 79 ? -1.655 13.595 -4.516 1.00 62.78 79 MET A O 1
ATOM 611 N N . VAL A 1 80 ? -1.153 11.470 -3.995 1.00 64.31 80 VAL A N 1
ATOM 612 C CA . VAL A 1 80 ? 0.299 11.632 -4.114 1.00 64.31 80 VAL A CA 1
ATOM 613 C C . VAL A 1 80 ? 0.779 10.793 -5.284 1.00 64.31 80 VAL A C 1
ATOM 615 O O . VAL A 1 80 ? 0.686 9.566 -5.246 1.00 64.31 80 VAL A O 1
ATOM 618 N N . SER A 1 81 ? 1.315 11.448 -6.312 1.00 70.62 81 SER A N 1
ATOM 619 C CA . SER A 1 81 ? 2.079 10.754 -7.344 1.00 70.62 81 SER A CA 1
ATOM 620 C C . SER A 1 81 ? 3.516 10.589 -6.888 1.00 70.62 81 SER A C 1
ATOM 622 O O . SER A 1 81 ? 4.162 11.542 -6.443 1.00 70.62 81 SER A O 1
ATOM 624 N N . ILE A 1 82 ? 3.995 9.357 -6.997 1.00 65.12 82 ILE A N 1
ATOM 625 C CA . ILE A 1 82 ? 5.375 8.974 -6.746 1.00 65.12 82 ILE A CA 1
ATOM 626 C C . ILE A 1 82 ? 5.971 8.427 -8.023 1.00 65.12 82 ILE A C 1
ATOM 628 O O . ILE A 1 82 ? 5.418 7.522 -8.644 1.00 65.12 82 ILE A O 1
ATOM 632 N N . TYR A 1 83 ? 7.131 8.955 -8.390 1.00 66.81 83 TYR A N 1
ATOM 633 C CA . TYR A 1 83 ? 7.850 8.497 -9.563 1.00 66.81 83 TYR A CA 1
ATOM 634 C C . TYR A 1 83 ? 9.250 8.024 -9.183 1.00 66.81 83 TYR A C 1
ATOM 636 O O . TYR A 1 83 ? 10.083 8.805 -8.717 1.00 66.81 83 TYR A O 1
ATOM 644 N N . ALA A 1 84 ? 9.497 6.732 -9.412 1.00 58.56 84 ALA A N 1
ATOM 645 C CA . ALA A 1 84 ? 10.824 6.136 -9.408 1.00 58.56 84 ALA A CA 1
ATOM 646 C C . ALA A 1 84 ? 11.321 6.036 -10.851 1.00 58.56 84 ALA A C 1
ATOM 648 O O . ALA A 1 84 ? 10.773 5.286 -11.658 1.00 58.56 84 ALA A O 1
ATOM 649 N N . SER A 1 85 ? 12.348 6.818 -11.182 1.00 63.78 85 SER A N 1
ATOM 650 C CA . SER A 1 85 ? 12.925 6.863 -12.529 1.00 63.78 85 SER A CA 1
ATOM 651 C C . SER A 1 85 ? 13.699 5.594 -12.893 1.00 63.78 85 SER A C 1
ATOM 653 O O . SER A 1 85 ? 13.805 5.276 -14.082 1.00 63.78 85 SER A O 1
ATOM 655 N N . ASP A 1 86 ? 14.177 4.854 -11.886 1.00 61.09 86 ASP A N 1
ATOM 656 C CA . ASP A 1 86 ? 14.958 3.637 -12.064 1.00 61.09 86 ASP A CA 1
ATOM 657 C C . ASP A 1 86 ? 14.244 2.377 -11.546 1.00 61.09 86 ASP A C 1
ATOM 659 O O . ASP A 1 86 ? 13.633 2.384 -10.472 1.00 61.09 86 ASP A O 1
ATOM 663 N N . PRO A 1 87 ? 14.322 1.260 -12.294 1.00 59.03 87 PRO A N 1
ATOM 664 C CA . PRO A 1 87 ? 13.664 0.020 -11.912 1.00 59.03 87 PRO A CA 1
ATOM 665 C C . PRO A 1 87 ? 14.345 -0.618 -10.696 1.00 59.03 87 PRO A C 1
ATOM 667 O O . PRO A 1 87 ? 15.565 -0.570 -10.560 1.00 59.03 87 PRO A O 1
ATOM 670 N N . GLY A 1 88 ? 13.555 -1.265 -9.837 1.00 59.53 88 GLY A N 1
ATOM 671 C CA . GLY A 1 88 ? 14.055 -1.962 -8.644 1.00 59.53 88 GLY A CA 1
ATOM 672 C C . GLY A 1 88 ? 14.326 -1.057 -7.438 1.00 59.53 88 GLY A C 1
ATOM 673 O O . GLY A 1 88 ? 14.846 -1.525 -6.428 1.00 59.53 88 GLY A O 1
ATOM 674 N N . LYS A 1 89 ? 13.970 0.228 -7.514 1.00 65.56 89 LYS A N 1
ATOM 675 C CA . LYS A 1 89 ? 14.054 1.169 -6.392 1.00 65.56 89 LYS A CA 1
ATOM 676 C C . LYS A 1 89 ? 12.683 1.343 -5.751 1.00 65.56 89 LYS A C 1
ATOM 678 O O . LYS A 1 89 ? 11.677 1.456 -6.446 1.00 65.56 89 LYS A O 1
ATOM 683 N N . THR A 1 90 ? 12.657 1.366 -4.419 1.00 67.19 90 THR A N 1
ATOM 684 C CA . THR A 1 90 ? 11.413 1.494 -3.651 1.00 67.19 90 THR A CA 1
ATOM 685 C C . THR A 1 90 ? 11.332 2.883 -3.034 1.00 67.19 90 THR A C 1
ATOM 687 O O . THR A 1 90 ? 12.217 3.296 -2.278 1.00 67.19 90 THR A O 1
ATOM 690 N N . ILE A 1 91 ? 10.258 3.602 -3.355 1.00 64.75 91 ILE A N 1
ATOM 691 C CA . ILE A 1 91 ? 9.905 4.872 -2.721 1.00 64.75 91 ILE A CA 1
ATOM 692 C C . ILE A 1 91 ? 8.796 4.597 -1.718 1.00 64.75 91 ILE A C 1
ATOM 694 O O . ILE A 1 91 ? 7.810 3.931 -2.027 1.00 64.75 91 ILE A O 1
ATOM 698 N N . TYR A 1 92 ? 8.949 5.151 -0.524 1.00 61.50 92 TYR A N 1
ATOM 699 C CA . TYR A 1 92 ? 7.954 5.093 0.529 1.00 61.50 92 TYR A CA 1
ATOM 700 C C . TYR A 1 92 ? 7.356 6.484 0.715 1.00 61.50 92 TYR A C 1
ATOM 702 O O . TYR A 1 92 ? 8.085 7.462 0.894 1.00 61.50 92 TYR A O 1
ATOM 710 N N . VAL A 1 93 ? 6.029 6.561 0.720 1.00 61.09 93 VAL A N 1
ATOM 711 C CA . VAL A 1 93 ? 5.282 7.753 1.127 1.00 61.09 93 VAL A CA 1
ATOM 712 C C . VAL A 1 93 ? 4.561 7.446 2.421 1.00 61.09 93 VAL A C 1
ATOM 714 O O . VAL A 1 93 ? 3.987 6.373 2.591 1.00 61.09 93 VAL A O 1
ATOM 717 N N . MET A 1 94 ? 4.598 8.402 3.338 1.00 58.22 94 MET A N 1
ATOM 718 C CA . MET A 1 94 ? 3.888 8.324 4.598 1.00 58.22 94 MET A CA 1
ATOM 719 C C . MET A 1 94 ? 3.178 9.642 4.853 1.00 58.22 94 MET A C 1
ATOM 721 O O . MET A 1 94 ? 3.805 10.698 4.840 1.00 58.22 94 MET A O 1
ATOM 725 N N . GLN A 1 95 ? 1.892 9.577 5.168 1.00 65.06 95 GLN A N 1
ATOM 726 C CA . GLN A 1 95 ? 1.147 10.713 5.686 1.00 65.06 95 GLN A CA 1
ATOM 727 C C . GLN A 1 95 ? 0.640 10.355 7.077 1.00 65.06 95 GLN A C 1
ATOM 729 O O . GLN A 1 95 ? 0.086 9.278 7.287 1.00 65.06 95 GLN A O 1
ATOM 734 N N . ARG A 1 96 ? 0.910 11.229 8.048 1.00 53.06 96 ARG A N 1
ATOM 735 C CA . ARG A 1 96 ? 0.319 11.121 9.384 1.00 53.06 96 ARG A CA 1
ATOM 736 C C . ARG A 1 96 ? -0.930 11.973 9.389 1.00 53.06 96 ARG A C 1
ATOM 738 O O . ARG A 1 96 ? -0.863 13.112 8.958 1.00 53.06 96 ARG A O 1
ATOM 745 N N . TYR A 1 97 ? -2.017 11.445 9.916 1.00 61.84 97 TYR A N 1
ATOM 746 C CA . TYR A 1 97 ? -3.204 12.225 10.226 1.00 61.84 97 TYR A CA 1
ATOM 747 C C . TYR A 1 97 ? -3.459 12.112 11.726 1.00 61.84 97 TYR A C 1
ATOM 749 O O . TYR A 1 97 ? -3.047 11.128 12.349 1.00 61.84 97 TYR A O 1
ATOM 757 N N . VAL A 1 98 ? -4.103 13.116 12.321 1.00 56.84 98 VAL A N 1
ATOM 758 C CA . VAL A 1 98 ? -4.608 12.988 13.691 1.00 56.84 98 VAL A CA 1
ATOM 759 C C . VAL A 1 98 ? -5.796 12.036 13.646 1.00 56.84 98 VAL A C 1
ATOM 761 O O . VAL A 1 98 ? -6.892 12.409 13.244 1.00 56.84 98 VAL A O 1
ATOM 764 N N . THR A 1 99 ? -5.560 10.789 14.028 1.00 53.22 99 THR A N 1
ATOM 765 C CA . THR A 1 99 ? -6.590 9.754 14.114 1.00 53.22 99 THR A CA 1
ATOM 766 C C . THR A 1 99 ? -7.149 9.734 15.529 1.00 53.22 99 THR A C 1
ATOM 768 O O . THR A 1 99 ? -6.386 9.620 16.492 1.00 53.22 99 THR A O 1
ATOM 771 N N . ALA A 1 100 ? -8.466 9.859 15.681 1.00 49.00 100 ALA A N 1
ATOM 772 C CA . ALA A 1 100 ? -9.067 10.062 16.996 1.00 49.00 100 ALA A CA 1
ATOM 773 C C . ALA A 1 100 ? -9.104 8.797 17.873 1.00 49.00 100 ALA A C 1
ATOM 775 O O . ALA A 1 100 ? -9.177 8.952 19.091 1.00 49.00 100 ALA A O 1
ATOM 776 N N . SER A 1 101 ? -9.063 7.568 17.327 1.00 54.84 101 SER A N 1
ATOM 777 C CA . SER A 1 101 ? -9.270 6.380 18.182 1.00 54.84 101 SER A CA 1
ATOM 778 C C . SER A 1 101 ? -8.993 4.985 17.594 1.00 54.84 101 SER A C 1
ATOM 780 O O . SER A 1 101 ? -9.390 3.996 18.214 1.00 54.84 101 SER A O 1
ATOM 782 N N . GLY A 1 102 ? -8.338 4.843 16.439 1.00 58.69 102 GLY A N 1
ATOM 783 C CA . GLY A 1 102 ? -8.015 3.542 15.834 1.00 58.69 102 GLY A CA 1
ATOM 784 C C . GLY A 1 102 ? -7.261 2.570 16.758 1.00 58.69 102 GLY A C 1
ATOM 785 O O . GLY A 1 102 ? -6.038 2.629 16.878 1.00 58.69 102 GLY A O 1
ATOM 786 N N . ARG A 1 103 ? -7.995 1.678 17.444 1.00 72.00 103 ARG A N 1
ATOM 787 C CA . ARG A 1 103 ? -7.447 0.596 18.277 1.00 72.00 103 ARG A CA 1
ATOM 788 C C . ARG A 1 103 ? -6.766 -0.478 17.429 1.00 72.00 103 ARG A C 1
ATOM 790 O O . ARG A 1 103 ? -5.679 -0.933 17.782 1.00 72.00 103 ARG A O 1
ATOM 797 N N . ASP A 1 104 ? -7.423 -0.871 16.345 1.00 81.56 104 ASP A N 1
ATOM 798 C CA . ASP A 1 104 ? -6.946 -1.890 15.415 1.00 81.56 104 ASP A CA 1
ATOM 799 C C . ASP A 1 104 ? -6.222 -1.221 14.253 1.00 81.56 104 ASP A C 1
ATOM 801 O O . ASP A 1 104 ? -6.582 -0.123 13.851 1.00 81.56 104 ASP A O 1
ATOM 805 N N . TRP A 1 105 ? -5.184 -1.860 13.719 1.00 81.19 105 TRP A N 1
ATOM 806 C CA . TRP A 1 105 ? -4.419 -1.295 12.611 1.00 81.19 105 TRP A CA 1
ATOM 807 C C . TRP A 1 105 ? -4.781 -2.022 11.323 1.00 81.19 105 TRP A C 1
ATOM 809 O O . TRP A 1 105 ? -4.693 -3.244 11.236 1.00 81.19 105 TRP A O 1
ATOM 819 N N . TRP A 1 106 ? -5.182 -1.267 10.314 1.00 83.38 106 TRP A N 1
ATOM 820 C CA . TRP A 1 106 ? -5.566 -1.780 9.011 1.00 83.38 106 TRP A CA 1
ATOM 821 C C . TRP A 1 106 ? -4.327 -1.901 8.134 1.00 83.38 106 TRP A C 1
ATOM 823 O O . TRP A 1 106 ? -3.588 -0.931 7.971 1.00 83.38 106 TRP A O 1
ATOM 833 N N . VAL A 1 107 ? -4.093 -3.081 7.556 1.00 89.62 107 VAL A N 1
ATOM 834 C CA . VAL A 1 107 ? -3.029 -3.311 6.567 1.00 89.62 107 VAL A CA 1
ATOM 835 C C . VAL A 1 107 ? -3.628 -4.016 5.359 1.00 89.62 107 VAL A C 1
ATOM 837 O O . VAL A 1 107 ? -3.930 -5.207 5.407 1.00 89.62 107 VAL A O 1
ATOM 840 N N . PHE A 1 108 ? -3.781 -3.274 4.270 1.00 87.00 108 PHE A N 1
ATOM 841 C CA . PHE A 1 108 ? -4.221 -3.805 2.988 1.00 87.00 108 PHE A CA 1
ATOM 842 C C . PHE A 1 108 ? -3.011 -4.053 2.091 1.00 87.00 108 PHE A C 1
ATOM 844 O O . PHE A 1 108 ? -2.071 -3.256 2.070 1.00 87.00 108 PHE A O 1
ATOM 851 N N . LEU A 1 109 ? -3.049 -5.135 1.322 1.00 90.81 109 LEU A N 1
ATOM 852 C CA . LEU A 1 109 ? -2.027 -5.532 0.360 1.00 90.81 109 LEU A CA 1
ATOM 853 C C . LEU A 1 109 ? -2.678 -5.789 -0.996 1.00 90.81 109 LEU A C 1
ATOM 855 O O . LEU A 1 109 ? -3.734 -6.416 -1.072 1.00 90.81 109 LEU A O 1
ATOM 859 N N . LEU A 1 110 ? -2.034 -5.319 -2.057 1.00 88.19 110 LEU A N 1
ATOM 860 C CA . LEU A 1 110 ? -2.334 -5.704 -3.427 1.00 88.19 110 LEU A CA 1
ATOM 861 C C . LEU A 1 110 ? -1.326 -6.769 -3.835 1.00 88.19 110 LEU A C 1
ATOM 863 O O . LEU A 1 110 ? -0.122 -6.506 -3.840 1.00 88.19 110 LEU A O 1
ATOM 867 N N . VAL A 1 111 ? -1.813 -7.960 -4.151 1.00 90.94 111 VAL A N 1
ATOM 868 C CA . VAL A 1 111 ? -0.986 -9.144 -4.393 1.00 90.94 111 VAL A CA 1
ATOM 869 C C . VAL A 1 111 ? -1.163 -9.593 -5.831 1.00 90.94 111 VAL A C 1
ATOM 871 O O . VAL A 1 111 ? -2.290 -9.707 -6.306 1.00 90.94 111 VAL A O 1
ATOM 874 N N . ASP A 1 112 ? -0.065 -9.872 -6.521 1.00 88.25 112 ASP A N 1
ATOM 875 C CA . ASP A 1 112 ? -0.109 -10.485 -7.846 1.00 88.25 112 ASP A CA 1
ATOM 876 C C . ASP A 1 112 ? -0.468 -11.976 -7.730 1.00 88.25 112 ASP A C 1
ATOM 878 O O . ASP A 1 112 ? 0.181 -12.733 -7.007 1.00 88.25 112 ASP A O 1
ATOM 882 N N . LYS A 1 113 ? -1.509 -12.416 -8.442 1.00 90.19 113 LYS A N 1
ATOM 883 C CA . LYS A 1 113 ? -2.030 -13.791 -8.366 1.00 90.19 113 LYS A CA 1
ATOM 884 C C . LYS A 1 113 ? -1.083 -14.832 -8.952 1.00 90.19 113 LYS A C 1
ATOM 886 O O . LYS A 1 113 ? -1.139 -15.986 -8.538 1.00 90.19 113 LYS A O 1
ATOM 891 N N . GLY A 1 114 ? -0.258 -14.456 -9.930 1.00 87.06 114 GLY A N 1
ATOM 892 C CA . GLY A 1 114 ? 0.657 -15.383 -10.596 1.00 87.06 114 GLY A CA 1
ATOM 893 C C . GLY A 1 114 ? 1.908 -15.670 -9.769 1.00 87.06 114 GLY A C 1
ATOM 894 O O . GLY A 1 114 ? 2.405 -16.793 -9.758 1.00 87.06 114 GLY A O 1
ATOM 895 N N . THR A 1 115 ? 2.417 -14.657 -9.073 1.00 84.12 115 THR A N 1
ATOM 896 C CA . THR A 1 115 ? 3.695 -14.703 -8.348 1.00 84.12 115 THR A CA 1
ATOM 897 C C . THR A 1 115 ? 3.539 -14.766 -6.832 1.00 84.12 115 THR A C 1
ATOM 899 O O . THR A 1 115 ? 4.481 -15.171 -6.151 1.00 84.12 115 THR A O 1
ATOM 902 N N . GLY A 1 116 ? 2.385 -14.353 -6.299 1.00 85.44 116 GLY A N 1
ATOM 903 C CA . GLY A 1 116 ? 2.145 -14.188 -4.864 1.00 85.44 116 GLY A CA 1
ATOM 904 C C . GLY A 1 116 ? 2.877 -12.993 -4.243 1.00 85.44 116 GLY A C 1
ATOM 905 O O . GLY A 1 116 ? 2.880 -12.845 -3.018 1.00 85.44 116 GLY A O 1
ATOM 906 N N . ASP A 1 117 ? 3.520 -12.148 -5.055 1.00 84.88 117 ASP A N 1
ATOM 907 C CA . ASP A 1 117 ? 4.272 -10.996 -4.567 1.00 84.88 117 ASP A CA 1
ATOM 908 C C . ASP A 1 117 ? 3.351 -9.827 -4.196 1.00 84.88 117 ASP A C 1
ATOM 910 O O . ASP A 1 117 ? 2.328 -9.564 -4.831 1.00 84.88 117 ASP A O 1
ATOM 914 N N . ILE A 1 118 ? 3.750 -9.099 -3.151 1.00 88.19 118 ILE A N 1
ATOM 915 C CA . ILE A 1 118 ? 3.085 -7.871 -2.715 1.00 88.19 118 ILE A CA 1
ATOM 916 C C . ILE A 1 118 ? 3.523 -6.749 -3.658 1.00 88.19 118 ILE A C 1
ATOM 918 O O . ILE A 1 118 ? 4.688 -6.361 -3.667 1.00 88.19 118 ILE A O 1
ATOM 922 N N . VAL A 1 119 ? 2.582 -6.224 -4.439 1.00 85.88 119 VAL A N 1
ATOM 923 C CA . VAL A 1 119 ? 2.815 -5.167 -5.434 1.00 85.88 119 VAL A CA 1
ATOM 924 C C . VAL A 1 119 ? 2.655 -3.786 -4.806 1.00 85.88 119 VAL A C 1
ATOM 926 O O . VAL A 1 119 ? 3.426 -2.870 -5.084 1.00 85.88 119 VAL A O 1
ATOM 929 N N . ARG A 1 120 ? 1.636 -3.617 -3.957 1.00 80.25 120 ARG A N 1
ATOM 930 C CA . ARG A 1 120 ? 1.354 -2.373 -3.225 1.00 80.25 120 ARG A CA 1
ATOM 931 C C . ARG A 1 120 ? 0.866 -2.712 -1.826 1.00 80.25 120 ARG A C 1
ATOM 933 O O . ARG A 1 120 ? 0.267 -3.761 -1.605 1.00 80.25 120 ARG A O 1
ATOM 940 N N . ALA A 1 121 ? 1.095 -1.807 -0.888 1.00 83.94 121 ALA A N 1
ATOM 941 C CA . ALA A 1 121 ? 0.609 -1.940 0.473 1.00 83.94 121 ALA A CA 1
ATOM 942 C C . ALA A 1 121 ? 0.089 -0.596 0.978 1.00 83.94 121 ALA A C 1
ATOM 944 O O . ALA A 1 121 ? 0.613 0.460 0.622 1.00 83.94 121 ALA A O 1
ATOM 945 N N . TYR 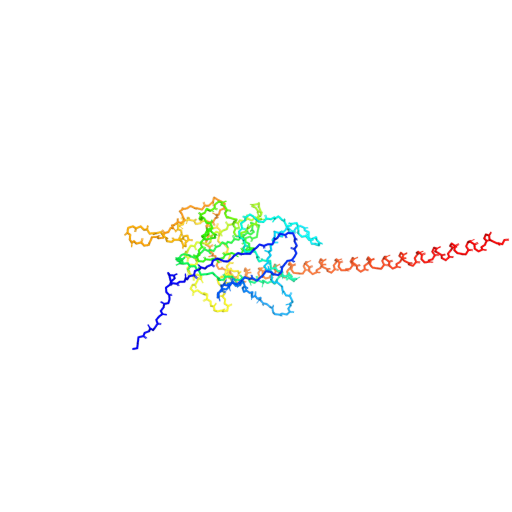A 1 122 ? -0.934 -0.651 1.816 1.00 83.81 122 TYR A N 1
ATOM 946 C CA . TYR A 1 122 ? -1.490 0.485 2.531 1.00 83.81 122 TYR A CA 1
ATOM 947 C C . TYR A 1 122 ? -1.626 0.098 3.997 1.00 83.81 122 TYR A C 1
ATOM 949 O O . TYR A 1 122 ? -2.039 -1.020 4.304 1.00 83.81 122 TYR A O 1
ATOM 957 N N . SER A 1 123 ? -1.317 1.018 4.909 1.00 82.38 123 SER A N 1
ATOM 958 C CA . SER A 1 123 ? -1.615 0.796 6.319 1.00 82.38 123 SER A CA 1
ATOM 959 C C . SER A 1 123 ? -2.010 2.067 7.049 1.00 82.38 123 SER A C 1
ATOM 961 O O . SER A 1 123 ? -1.356 3.093 6.855 1.00 82.38 123 SER A O 1
ATOM 963 N N . ALA A 1 124 ? -2.996 1.970 7.937 1.00 75.56 124 ALA A N 1
ATOM 964 C CA . ALA A 1 124 ? -3.462 3.069 8.776 1.00 75.56 124 ALA A CA 1
ATOM 965 C C . ALA A 1 124 ? -4.071 2.558 10.092 1.00 75.56 124 ALA A C 1
ATOM 967 O O . ALA A 1 124 ? -4.473 1.404 10.191 1.00 75.56 124 ALA A O 1
ATOM 968 N N . ALA A 1 125 ? -4.140 3.427 11.103 1.00 71.75 125 ALA A N 1
ATOM 969 C CA . ALA A 1 125 ? -4.835 3.134 12.361 1.00 71.75 125 ALA A CA 1
ATOM 970 C C . ALA A 1 125 ? -6.363 3.118 12.200 1.00 71.75 125 ALA A C 1
ATOM 972 O O . ALA A 1 125 ? -7.059 2.447 12.949 1.00 71.75 125 ALA A O 1
ATOM 973 N N . ASP A 1 126 ? -6.882 3.855 11.224 1.00 70.69 126 ASP A N 1
ATOM 974 C CA . ASP A 1 126 ? -8.310 3.920 10.942 1.00 70.69 126 ASP A CA 1
ATOM 975 C C . ASP A 1 126 ? -8.602 3.223 9.611 1.00 70.69 126 ASP A C 1
ATOM 977 O O . ASP A 1 126 ? -7.725 3.081 8.750 1.00 70.69 126 ASP A O 1
ATOM 981 N N . HIS A 1 127 ? -9.847 2.785 9.435 1.00 72.31 127 HIS A N 1
ATOM 982 C CA . HIS A 1 127 ? -10.282 2.256 8.151 1.00 72.31 127 HIS A CA 1
ATOM 983 C C . HIS A 1 127 ? -10.187 3.369 7.087 1.00 72.31 127 HIS A C 1
ATOM 985 O O . HIS A 1 127 ? -10.544 4.504 7.395 1.00 72.31 127 HIS A O 1
ATOM 991 N N . PRO A 1 128 ? -9.822 3.085 5.819 1.00 68.31 128 PRO A N 1
ATOM 992 C CA . PRO A 1 128 ? -9.830 4.086 4.739 1.00 68.31 128 PRO A CA 1
ATOM 993 C C . PRO A 1 128 ? -11.161 4.833 4.564 1.00 68.31 128 PRO A C 1
ATOM 995 O O . PRO A 1 128 ? -11.197 5.911 3.981 1.00 68.31 128 PRO A O 1
ATOM 998 N N . ALA A 1 129 ? -12.252 4.242 5.063 1.00 65.12 129 ALA A N 1
ATOM 999 C CA . ALA A 1 129 ? -13.586 4.828 5.014 1.00 65.12 129 ALA A CA 1
ATOM 1000 C C . ALA A 1 129 ? -13.875 5.863 6.117 1.00 65.12 129 ALA A C 1
ATOM 1002 O O . ALA A 1 129 ? -14.861 6.599 6.046 1.00 65.12 129 ALA A O 1
ATOM 1003 N N . TYR A 1 130 ? -13.034 5.899 7.150 1.00 61.00 130 TYR A N 1
ATOM 1004 C CA . TYR A 1 130 ? -13.218 6.749 8.314 1.00 61.00 130 TYR A CA 1
ATOM 1005 C C . TYR A 1 130 ? -13.032 8.228 7.956 1.00 61.00 130 TYR A C 1
ATOM 1007 O O . TYR A 1 130 ? -12.068 8.599 7.291 1.00 61.00 130 TYR A O 1
ATOM 1015 N N . GLY A 1 131 ? -13.967 9.076 8.400 1.00 55.47 131 GLY A N 1
ATOM 1016 C CA . GLY A 1 131 ? -13.955 10.523 8.134 1.00 55.47 131 GLY A CA 1
ATOM 1017 C C . GLY A 1 131 ? -14.574 10.944 6.795 1.00 55.47 131 GLY A C 1
ATOM 1018 O O . GLY A 1 131 ? -14.816 12.127 6.593 1.00 55.47 131 GLY A O 1
ATOM 1019 N N . ASN A 1 132 ? -14.922 9.987 5.932 1.00 57.06 132 ASN A N 1
ATOM 1020 C CA . ASN A 1 132 ? -15.488 10.212 4.597 1.00 57.06 132 ASN A CA 1
ATOM 1021 C C . ASN A 1 132 ? -16.947 9.704 4.511 1.00 57.06 132 ASN A C 1
ATOM 1023 O O . ASN A 1 132 ? -17.350 9.006 3.585 1.00 57.06 132 ASN A O 1
ATOM 1027 N N . GLY A 1 133 ? -17.753 9.999 5.535 1.00 55.31 133 GLY A N 1
ATOM 1028 C CA . GLY A 1 133 ? -19.160 9.577 5.603 1.00 55.31 133 GLY A CA 1
ATOM 1029 C C . GLY A 1 133 ? -19.388 8.110 5.992 1.00 55.31 133 GLY A C 1
ATOM 1030 O O . GLY A 1 133 ? -20.535 7.670 5.990 1.00 55.31 133 GLY A O 1
ATOM 1031 N N . ASP A 1 134 ? -18.326 7.372 6.345 1.00 57.03 134 ASP A N 1
ATOM 1032 C CA . ASP A 1 134 ? -18.346 5.965 6.790 1.00 57.03 134 ASP A CA 1
ATOM 1033 C C . ASP A 1 134 ? -19.010 4.989 5.799 1.00 57.03 134 ASP A C 1
ATOM 1035 O O . ASP A 1 134 ? -19.379 3.868 6.157 1.00 57.03 134 ASP A O 1
ATOM 1039 N N . ASP A 1 135 ? -19.158 5.402 4.541 1.00 64.50 135 ASP A N 1
ATOM 1040 C CA . ASP A 1 135 ? -19.726 4.575 3.487 1.00 64.50 135 ASP A CA 1
ATOM 1041 C C . ASP A 1 135 ? -18.607 3.811 2.778 1.00 64.50 135 ASP A C 1
ATOM 1043 O O . ASP A 1 135 ? -17.914 4.315 1.889 1.00 64.50 135 ASP A O 1
ATOM 1047 N N . PHE A 1 136 ? -18.449 2.554 3.185 1.00 62.19 136 PHE A N 1
ATOM 1048 C CA . PHE A 1 136 ? -17.478 1.617 2.626 1.00 62.19 136 PHE A CA 1
ATOM 1049 C C . PHE A 1 136 ? -17.642 1.387 1.114 1.00 62.19 136 PHE A C 1
ATOM 1051 O O . PHE A 1 136 ? -16.705 0.894 0.490 1.00 62.19 136 PHE A O 1
ATOM 1058 N N . ASN A 1 137 ? -18.794 1.734 0.524 1.00 61.22 137 ASN A N 1
ATOM 1059 C CA . ASN A 1 137 ? -19.052 1.597 -0.912 1.00 61.22 137 ASN A CA 1
ATOM 1060 C C . ASN A 1 137 ? -18.761 2.876 -1.708 1.00 61.22 137 ASN A C 1
ATOM 1062 O O . ASN A 1 137 ? -18.601 2.795 -2.924 1.00 61.22 137 ASN A O 1
ATOM 1066 N N . LYS A 1 138 ? -18.709 4.047 -1.060 1.00 57.16 138 LYS A N 1
ATOM 1067 C CA . LYS A 1 138 ? -18.438 5.330 -1.738 1.00 57.16 138 LYS A CA 1
ATOM 1068 C C . LYS A 1 138 ? -16.957 5.639 -1.865 1.00 57.16 138 LYS A C 1
ATOM 1070 O O . LYS A 1 138 ? -16.557 6.380 -2.755 1.00 57.16 138 LYS A O 1
ATOM 1075 N N . ILE A 1 139 ? -16.137 5.079 -0.984 1.00 56.31 139 ILE A N 1
ATOM 1076 C CA . ILE A 1 139 ? -14.720 5.422 -0.927 1.00 56.31 139 ILE A CA 1
ATOM 1077 C C . ILE A 1 139 ? -13.926 4.416 -1.732 1.00 56.31 139 ILE A C 1
ATOM 1079 O O . ILE A 1 139 ? -13.996 3.206 -1.510 1.00 56.31 139 ILE A O 1
ATOM 1083 N N . GLN A 1 140 ? -13.140 4.939 -2.666 1.00 62.94 140 GLN A N 1
ATOM 1084 C CA . GLN A 1 140 ? -12.265 4.125 -3.483 1.00 62.94 140 GLN A CA 1
ATOM 1085 C C . GLN A 1 140 ? -11.264 3.393 -2.580 1.00 62.94 140 GLN A C 1
ATOM 1087 O O . GLN A 1 140 ? -10.570 4.003 -1.766 1.00 62.94 140 GLN A O 1
ATOM 1092 N N . HIS A 1 141 ? -11.202 2.065 -2.712 1.00 66.94 141 HIS A N 1
ATOM 1093 C CA . HIS A 1 141 ? -10.216 1.247 -2.007 1.00 66.94 141 HIS A CA 1
ATOM 1094 C C . HIS A 1 141 ? -8.801 1.829 -2.223 1.00 66.94 141 HIS A C 1
ATOM 1096 O O . HIS A 1 141 ? -8.530 2.300 -3.331 1.00 66.94 141 HIS A O 1
ATOM 1102 N N . PRO A 1 142 ? -7.855 1.726 -1.260 1.00 69.69 142 PRO A N 1
ATOM 1103 C CA . PRO A 1 142 ? -6.476 2.223 -1.414 1.00 69.69 142 PRO A CA 1
ATOM 1104 C C . PRO A 1 142 ? -5.723 1.762 -2.678 1.00 69.69 142 PRO A C 1
ATOM 1106 O O . PRO A 1 142 ? -4.661 2.289 -3.011 1.00 69.69 142 PRO A O 1
ATOM 1109 N N . PHE A 1 143 ? -6.266 0.768 -3.382 1.00 75.19 143 PHE A N 1
ATOM 1110 C CA . PHE A 1 143 ? -5.772 0.233 -4.646 1.00 75.19 143 PHE A CA 1
ATOM 1111 C C . PHE A 1 143 ? -6.769 0.511 -5.774 1.00 75.19 143 PHE A C 1
ATOM 1113 O O . PHE A 1 143 ? -7.283 -0.404 -6.413 1.00 75.19 143 PHE A O 1
ATOM 1120 N N . ALA A 1 144 ? -7.059 1.793 -5.989 1.00 68.19 144 ALA A N 1
ATOM 1121 C CA . ALA A 1 144 ? -7.799 2.269 -7.149 1.00 68.19 144 ALA A CA 1
ATOM 1122 C C . ALA A 1 144 ? -7.218 1.688 -8.453 1.00 68.19 144 ALA A C 1
ATOM 1124 O O . ALA A 1 144 ? -5.997 1.656 -8.622 1.00 68.19 144 ALA A O 1
ATOM 1125 N N . GLY A 1 145 ? -8.093 1.230 -9.355 1.00 69.88 145 GLY A N 1
ATOM 1126 C CA . GLY A 1 145 ? -7.702 0.756 -10.688 1.00 69.88 145 GLY A CA 1
ATOM 1127 C C . GLY A 1 145 ? -6.983 -0.598 -10.735 1.00 69.88 145 GLY A C 1
ATOM 1128 O O . GLY A 1 145 ? -6.348 -0.898 -11.740 1.00 69.88 145 GLY A O 1
ATOM 1129 N N . TYR A 1 146 ? -7.048 -1.413 -9.675 1.00 76.12 146 TYR A N 1
ATOM 1130 C CA . TYR A 1 146 ? -6.448 -2.751 -9.696 1.00 76.12 146 TYR A CA 1
ATOM 1131 C C . TYR A 1 146 ? -7.142 -3.694 -10.697 1.00 76.12 146 TYR A C 1
ATOM 1133 O O . TYR A 1 146 ? -8.356 -3.621 -10.908 1.00 76.12 146 TYR A O 1
ATOM 1141 N N . ASP A 1 147 ? -6.386 -4.625 -11.281 1.00 84.50 147 ASP A N 1
ATOM 1142 C CA . ASP A 1 147 ? -6.934 -5.638 -12.186 1.00 84.50 147 ASP A CA 1
ATOM 1143 C C . ASP A 1 147 ? -7.333 -6.892 -11.404 1.00 84.50 147 ASP A C 1
ATOM 1145 O O . ASP A 1 147 ? -6.502 -7.730 -11.055 1.00 84.50 147 ASP A O 1
ATOM 1149 N N . SER A 1 148 ? -8.634 -7.062 -11.173 1.00 87.88 148 SER A N 1
ATOM 1150 C CA . SER A 1 148 ? -9.174 -8.216 -10.443 1.00 87.88 148 SER A CA 1
ATOM 1151 C C . SER A 1 148 ? -8.873 -9.579 -11.079 1.00 87.88 148 SER A C 1
ATOM 1153 O O . SER A 1 148 ? -8.996 -10.599 -10.396 1.00 87.88 148 SER A O 1
ATOM 1155 N N . LYS A 1 149 ? -8.461 -9.654 -12.351 1.00 91.38 149 LYS A N 1
ATOM 1156 C CA . LYS A 1 149 ? -8.067 -10.922 -12.989 1.00 91.38 149 LYS A CA 1
ATOM 1157 C C . LYS A 1 149 ? -6.663 -11.348 -12.591 1.00 91.38 149 LYS A C 1
ATOM 1159 O O . LYS A 1 149 ? -6.433 -12.538 -12.387 1.00 91.38 149 LYS A O 1
ATOM 1164 N N . THR A 1 150 ? -5.750 -10.394 -12.456 1.00 90.56 150 THR A N 1
ATOM 1165 C CA . THR A 1 150 ? -4.329 -10.646 -12.184 1.00 90.56 150 THR A CA 1
ATOM 1166 C C . THR A 1 150 ? -3.938 -10.349 -10.741 1.00 90.56 150 THR A C 1
ATOM 1168 O O . THR A 1 150 ? -2.891 -10.808 -10.295 1.00 90.56 150 THR A O 1
ATOM 1171 N N . GLN A 1 151 ? -4.783 -9.652 -9.981 1.00 89.31 151 GLN A N 1
ATOM 1172 C CA . GLN A 1 151 ? -4.462 -9.169 -8.642 1.00 89.31 151 GLN A CA 1
ATOM 1173 C C . GLN A 1 151 ? -5.552 -9.506 -7.620 1.00 89.31 151 GLN A C 1
ATOM 1175 O O . GLN A 1 151 ? -6.744 -9.572 -7.934 1.00 89.31 151 GLN A O 1
ATOM 1180 N N . ASP A 1 152 ? -5.123 -9.720 -6.379 1.00 93.25 152 ASP A N 1
ATOM 1181 C CA . ASP A 1 152 ? -5.963 -9.912 -5.200 1.00 93.25 152 ASP A CA 1
ATOM 1182 C C . ASP A 1 152 ? -5.767 -8.765 -4.205 1.00 93.25 152 ASP A C 1
ATOM 1184 O O . ASP A 1 152 ? -4.654 -8.277 -4.001 1.00 93.25 152 ASP A O 1
ATOM 1188 N N . ILE A 1 153 ? -6.855 -8.383 -3.537 1.00 90.06 153 ILE A N 1
ATOM 1189 C CA . ILE A 1 153 ? -6.816 -7.487 -2.382 1.00 90.06 153 ILE A CA 1
ATOM 1190 C C . ILE A 1 153 ? -6.855 -8.336 -1.117 1.00 90.06 153 ILE A C 1
ATOM 1192 O O . ILE A 1 153 ? -7.778 -9.125 -0.902 1.00 90.06 153 ILE A O 1
ATOM 1196 N N . VAL A 1 154 ? -5.851 -8.149 -0.268 1.00 94.88 154 VAL A N 1
ATOM 1197 C CA . VAL A 1 154 ? -5.687 -8.890 0.979 1.00 94.88 154 VAL A CA 1
ATOM 1198 C C . VAL A 1 154 ? -5.704 -7.931 2.162 1.00 94.88 154 VAL A C 1
ATOM 1200 O O . VAL A 1 154 ? -4.950 -6.963 2.182 1.00 94.88 154 VAL A O 1
ATOM 1203 N N . LEU A 1 155 ? -6.531 -8.220 3.164 1.00 94.69 155 LEU A N 1
ATOM 1204 C CA . LEU A 1 155 ? -6.425 -7.633 4.497 1.00 94.69 155 LEU A CA 1
ATOM 1205 C C . LEU A 1 155 ? -5.560 -8.554 5.362 1.00 94.69 155 LEU A C 1
ATOM 1207 O O . LEU A 1 155 ? -5.863 -9.741 5.503 1.00 94.69 155 LEU A O 1
ATOM 1211 N N . VAL A 1 156 ? -4.491 -8.022 5.950 1.00 95.56 156 VAL A N 1
ATOM 1212 C CA . VAL A 1 156 ? -3.707 -8.774 6.938 1.00 95.56 156 VAL A CA 1
ATOM 1213 C C . VAL A 1 156 ? -4.532 -8.911 8.213 1.00 95.56 156 VAL A C 1
ATOM 1215 O O . VAL A 1 156 ? -5.133 -7.938 8.670 1.00 95.56 156 VAL A O 1
ATOM 1218 N N . ASP A 1 157 ? -4.582 -10.105 8.799 1.00 95.44 157 ASP A N 1
ATOM 1219 C CA . ASP A 1 157 ? -5.321 -10.294 10.046 1.00 95.44 157 ASP A CA 1
ATOM 1220 C C . ASP A 1 157 ? -4.745 -9.451 11.202 1.00 95.44 157 ASP A C 1
ATOM 1222 O O . ASP A 1 157 ? -3.571 -9.059 11.230 1.00 95.44 157 ASP A O 1
ATOM 1226 N N . ASN A 1 158 ? -5.597 -9.172 12.190 1.00 91.06 158 ASN A N 1
ATOM 1227 C CA . ASN A 1 158 ? -5.249 -8.266 13.282 1.00 91.06 158 ASN A CA 1
ATOM 1228 C C . ASN A 1 158 ? -4.152 -8.821 14.201 1.00 91.06 158 ASN A C 1
ATOM 1230 O O . ASN A 1 158 ? -3.368 -8.047 14.753 1.00 91.06 158 ASN A O 1
ATOM 1234 N N . ALA A 1 159 ? -4.068 -10.146 14.367 1.00 92.88 159 ALA A N 1
ATOM 1235 C CA . ALA A 1 159 ? -3.056 -10.749 15.229 1.00 92.88 159 ALA A CA 1
ATOM 1236 C C . ALA A 1 159 ? -1.665 -10.576 14.611 1.00 92.88 159 ALA A C 1
ATOM 1238 O O . ALA A 1 159 ? -0.772 -10.037 15.267 1.00 92.88 159 ALA A O 1
ATOM 1239 N N . THR A 1 160 ? -1.508 -10.919 13.328 1.00 94.75 160 THR A N 1
ATOM 1240 C CA . THR A 1 160 ? -0.265 -10.662 12.588 1.00 94.75 160 THR A CA 1
ATOM 1241 C C . THR A 1 160 ? 0.069 -9.172 12.560 1.00 94.75 160 THR A C 1
ATOM 1243 O O . THR A 1 160 ? 1.217 -8.794 12.788 1.00 94.75 160 THR A O 1
ATOM 1246 N N . THR A 1 161 ? -0.913 -8.297 12.341 1.00 89.88 161 THR A N 1
ATOM 1247 C CA . THR A 1 161 ? -0.656 -6.850 12.332 1.00 89.88 161 THR A CA 1
ATOM 1248 C C . THR A 1 161 ? -0.168 -6.342 13.692 1.00 89.88 161 THR A C 1
ATOM 1250 O O . THR A 1 161 ? 0.769 -5.542 13.757 1.00 89.88 161 THR A O 1
ATOM 1253 N N . THR A 1 162 ? -0.757 -6.826 14.787 1.00 89.12 162 THR A N 1
ATOM 1254 C CA . THR A 1 162 ? -0.361 -6.462 16.155 1.00 89.12 162 THR A CA 1
ATOM 1255 C C . THR A 1 162 ? 1.066 -6.913 16.460 1.00 89.12 162 THR A C 1
ATOM 1257 O O . THR A 1 162 ? 1.853 -6.126 16.987 1.00 89.12 162 THR A O 1
ATOM 1260 N N . GLU A 1 163 ? 1.428 -8.138 16.073 1.00 93.38 163 GLU A N 1
ATOM 1261 C CA . GLU A 1 163 ? 2.789 -8.663 16.214 1.00 93.38 163 GLU A CA 1
ATOM 1262 C C . GLU A 1 163 ? 3.803 -7.796 15.455 1.00 93.38 163 GLU A C 1
ATOM 1264 O O . GLU A 1 163 ? 4.778 -7.320 16.037 1.00 93.38 163 GLU A O 1
ATOM 1269 N N . LEU A 1 164 ? 3.543 -7.512 14.175 1.00 91.00 164 LEU A N 1
ATOM 1270 C CA . LEU A 1 164 ? 4.456 -6.726 13.342 1.00 91.00 164 LEU A CA 1
ATOM 1271 C C . LEU A 1 164 ? 4.629 -5.293 13.836 1.00 91.00 164 LEU A C 1
ATOM 1273 O O . LEU A 1 164 ? 5.726 -4.744 13.736 1.00 91.00 164 LEU A O 1
ATOM 1277 N N . ARG A 1 165 ? 3.581 -4.685 14.401 1.00 86.38 165 ARG A N 1
ATOM 1278 C CA . ARG A 1 165 ? 3.685 -3.362 15.030 1.00 86.38 165 ARG A CA 1
ATOM 1279 C C . ARG A 1 165 ? 4.645 -3.353 16.217 1.00 86.38 165 ARG A C 1
ATOM 1281 O O . ARG A 1 165 ? 5.326 -2.350 16.405 1.00 86.38 165 ARG A O 1
ATOM 1288 N N . GLY A 1 166 ? 4.738 -4.452 16.965 1.00 85.44 166 GLY A N 1
ATOM 1289 C CA . GLY A 1 166 ? 5.720 -4.619 18.040 1.00 85.44 166 GLY A CA 1
ATOM 1290 C C . GLY A 1 166 ? 7.172 -4.698 17.552 1.00 85.44 166 GLY A C 1
ATOM 1291 O O . GLY A 1 166 ? 8.088 -4.504 18.344 1.00 85.44 166 GLY A O 1
ATOM 1292 N N . LEU A 1 167 ? 7.389 -4.944 16.255 1.00 88.88 167 LEU A N 1
ATOM 1293 C CA . LEU A 1 167 ? 8.712 -5.039 15.630 1.00 88.88 167 LEU A CA 1
ATOM 1294 C C . LEU A 1 167 ? 9.137 -3.753 14.902 1.00 88.88 167 LEU A C 1
ATOM 1296 O O . LEU A 1 167 ? 10.252 -3.690 14.382 1.00 88.88 167 LEU A O 1
ATOM 1300 N N . VAL A 1 168 ? 8.260 -2.744 14.818 1.00 79.38 168 VAL A N 1
ATOM 1301 C CA . VAL A 1 168 ? 8.551 -1.478 14.130 1.00 79.38 168 VAL A CA 1
ATOM 1302 C C . VAL A 1 168 ? 9.648 -0.720 14.870 1.00 79.38 168 VAL A C 1
ATOM 1304 O O . VAL A 1 168 ? 9.560 -0.487 16.073 1.00 79.38 168 VAL A O 1
ATOM 1307 N N . THR A 1 169 ? 10.654 -0.274 14.123 1.00 80.38 169 THR A N 1
ATOM 1308 C CA . THR A 1 169 ? 11.731 0.586 14.625 1.00 80.38 169 THR A CA 1
ATOM 1309 C C . THR A 1 169 ? 11.745 1.913 13.875 1.00 80.38 169 THR A C 1
ATOM 1311 O O . THR A 1 169 ? 11.040 2.097 12.880 1.00 80.38 169 THR A O 1
ATOM 1314 N N . GLU A 1 170 ? 12.572 2.856 14.323 1.00 66.38 170 GLU A N 1
ATOM 1315 C CA . GLU A 1 170 ? 12.773 4.125 13.615 1.00 66.38 170 GLU A CA 1
ATOM 1316 C C . GLU A 1 170 ? 13.282 3.905 12.177 1.00 66.38 170 GLU A C 1
ATOM 1318 O O . GLU A 1 170 ? 12.870 4.594 11.241 1.00 66.38 170 GLU A O 1
ATOM 1323 N N . GLN A 1 171 ? 14.129 2.895 11.976 1.00 73.62 171 GLN A N 1
ATOM 1324 C CA . GLN A 1 171 ? 14.728 2.577 10.681 1.00 73.62 171 GLN A CA 1
ATOM 1325 C C . GLN A 1 171 ? 13.788 1.729 9.810 1.00 73.62 171 GLN A C 1
ATOM 1327 O O . GLN A 1 171 ? 13.783 1.874 8.579 1.00 73.62 171 GLN A O 1
ATOM 1332 N N . LYS A 1 172 ? 12.957 0.878 10.429 1.00 75.06 172 LYS A N 1
ATOM 1333 C CA . LYS A 1 172 ? 12.106 -0.093 9.736 1.00 75.06 172 LYS A CA 1
ATOM 1334 C C . LYS A 1 172 ? 10.629 0.103 10.078 1.00 75.06 172 LYS A C 1
ATOM 1336 O O . LYS A 1 172 ? 10.145 -0.332 11.119 1.00 75.06 172 LYS A O 1
ATOM 1341 N N . SER A 1 173 ? 9.910 0.755 9.162 1.00 77.94 173 SER A N 1
ATOM 1342 C CA . SER A 1 173 ? 8.463 0.952 9.283 1.00 77.94 173 SER A CA 1
ATOM 1343 C C . SER A 1 173 ? 7.705 -0.362 9.075 1.00 77.94 173 SER A C 1
ATOM 1345 O O . SER A 1 173 ? 8.244 -1.319 8.518 1.00 77.94 173 SER A O 1
ATOM 1347 N N . LEU A 1 174 ? 6.426 -0.387 9.465 1.00 82.75 174 LEU A N 1
ATOM 1348 C CA . LEU A 1 174 ? 5.555 -1.554 9.292 1.00 82.75 174 LEU A CA 1
ATOM 1349 C C . LEU A 1 174 ? 5.530 -2.050 7.840 1.00 82.75 174 LEU A C 1
ATOM 1351 O O . LEU A 1 174 ? 5.714 -3.235 7.590 1.00 82.75 174 LEU A O 1
ATOM 1355 N N . LEU A 1 175 ? 5.348 -1.147 6.872 1.00 84.31 175 LEU A N 1
ATOM 1356 C CA . LEU A 1 175 ? 5.303 -1.538 5.463 1.00 84.31 175 LEU A CA 1
ATOM 1357 C C . LEU A 1 175 ? 6.669 -1.995 4.936 1.00 84.31 175 LEU A C 1
ATOM 1359 O O . LEU A 1 175 ? 6.712 -2.908 4.119 1.00 84.31 175 LEU A O 1
ATOM 1363 N N . THR A 1 176 ? 7.779 -1.430 5.430 1.00 80.50 176 THR A N 1
ATOM 1364 C CA . THR A 1 176 ? 9.126 -1.933 5.110 1.00 80.50 176 THR A CA 1
ATOM 1365 C C . THR A 1 176 ? 9.334 -3.344 5.673 1.00 80.50 176 THR A C 1
ATOM 1367 O O . THR A 1 176 ? 9.852 -4.205 4.973 1.00 80.50 176 THR A O 1
ATOM 1370 N N . LEU A 1 177 ? 8.884 -3.625 6.903 1.00 88.00 177 LEU A N 1
ATOM 1371 C CA . LEU A 1 177 ? 8.892 -4.983 7.468 1.00 88.00 177 LEU A CA 1
ATOM 1372 C C . LEU A 1 177 ? 8.111 -5.956 6.586 1.00 88.00 177 LEU A C 1
ATOM 1374 O O . LEU A 1 177 ? 8.662 -6.972 6.175 1.00 88.00 177 LEU A O 1
ATOM 1378 N N . VAL A 1 178 ? 6.855 -5.629 6.273 1.00 89.56 178 VAL A N 1
ATOM 1379 C CA . VAL A 1 178 ? 5.980 -6.473 5.445 1.00 89.56 178 VAL A CA 1
ATOM 1380 C C . VAL A 1 178 ? 6.608 -6.748 4.078 1.00 89.56 178 VAL A C 1
ATOM 1382 O O . VAL A 1 178 ? 6.647 -7.896 3.646 1.00 89.56 178 VAL A O 1
ATOM 1385 N N . HIS A 1 179 ? 7.126 -5.714 3.416 1.00 85.56 179 HIS A N 1
ATOM 1386 C CA . HIS A 1 179 ? 7.730 -5.835 2.093 1.00 85.56 179 HIS A CA 1
ATOM 1387 C C . HIS A 1 179 ? 9.009 -6.689 2.095 1.00 85.56 179 HIS A C 1
ATOM 1389 O O . HIS A 1 179 ? 9.168 -7.565 1.242 1.00 85.56 179 HIS A O 1
ATOM 1395 N N . ASP A 1 180 ? 9.914 -6.464 3.048 1.00 84.81 180 ASP A N 1
ATOM 1396 C CA . ASP A 1 180 ? 11.249 -7.073 3.017 1.00 84.81 180 ASP A CA 1
ATOM 1397 C C . ASP A 1 180 ? 11.277 -8.489 3.603 1.00 84.81 180 ASP A C 1
ATOM 1399 O O . ASP A 1 180 ? 12.086 -9.328 3.198 1.00 84.81 180 ASP A O 1
ATOM 1403 N N . ASP A 1 181 ? 10.431 -8.753 4.600 1.00 91.75 181 ASP A N 1
ATOM 1404 C CA . ASP A 1 181 ? 10.532 -9.958 5.422 1.00 91.75 181 ASP A CA 1
ATOM 1405 C C . ASP A 1 181 ? 9.364 -10.921 5.260 1.00 91.75 181 ASP A C 1
ATOM 1407 O O . ASP A 1 181 ? 9.466 -12.034 5.774 1.00 91.75 181 ASP A O 1
ATOM 1411 N N . TYR A 1 182 ? 8.283 -10.539 4.579 1.00 94.56 182 TYR A N 1
ATOM 1412 C CA . TYR A 1 182 ? 7.063 -11.338 4.552 1.00 94.56 182 TYR A CA 1
ATOM 1413 C C . TYR A 1 182 ? 6.491 -11.546 3.144 1.00 94.56 182 TYR A C 1
ATOM 1415 O O . TYR A 1 182 ? 6.734 -10.799 2.189 1.00 94.56 182 TYR A O 1
ATOM 1423 N N . ARG A 1 183 ? 5.697 -12.611 3.036 1.00 94.06 183 ARG A N 1
ATOM 1424 C CA . ARG A 1 183 ? 4.746 -12.873 1.955 1.00 94.06 183 ARG A CA 1
ATOM 1425 C C . ARG A 1 183 ? 3.370 -13.164 2.531 1.00 94.06 183 ARG A C 1
ATOM 1427 O O . ARG A 1 183 ? 3.231 -13.478 3.714 1.00 94.06 183 ARG A O 1
ATOM 1434 N N . VAL A 1 184 ? 2.359 -13.094 1.679 1.00 95.56 184 VAL A N 1
ATOM 1435 C CA . VAL A 1 184 ? 1.003 -13.491 2.051 1.00 95.56 184 VAL A CA 1
ATOM 1436 C C . VAL A 1 184 ? 0.927 -15.014 2.164 1.00 95.56 184 VAL A C 1
ATOM 1438 O O . VAL A 1 184 ? 1.464 -15.737 1.324 1.00 95.56 184 VAL A O 1
ATOM 1441 N N . GLY A 1 185 ? 0.307 -15.500 3.238 1.00 94.81 185 GLY A N 1
ATOM 1442 C CA . GLY A 1 185 ? 0.038 -16.918 3.438 1.00 94.81 185 GLY A CA 1
ATOM 1443 C C . GLY A 1 185 ? -1.046 -17.437 2.494 1.00 94.81 185 GLY A C 1
ATOM 1444 O O . GLY A 1 185 ? -1.902 -16.690 2.017 1.00 94.81 185 GLY A O 1
ATOM 1445 N N . ASP A 1 186 ? -1.032 -18.740 2.242 1.00 92.00 186 ASP A N 1
ATOM 1446 C CA . ASP A 1 186 ? -1.936 -19.360 1.267 1.00 92.00 186 ASP A CA 1
ATOM 1447 C C . ASP A 1 186 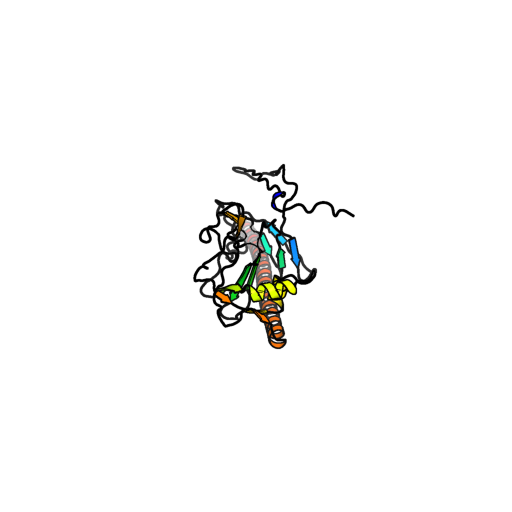? -3.351 -19.574 1.829 1.00 92.00 186 ASP A C 1
ATOM 1449 O O . ASP A 1 186 ? -4.331 -19.611 1.085 1.00 92.00 186 ASP A O 1
ATOM 1453 N N . THR A 1 187 ? -3.468 -19.646 3.158 1.00 94.12 187 THR A N 1
ATOM 1454 C CA . THR A 1 187 ? -4.720 -19.944 3.856 1.00 94.12 187 THR A CA 1
ATOM 1455 C C . THR A 1 187 ? -5.499 -18.681 4.202 1.00 94.12 187 THR A C 1
ATOM 1457 O O . THR A 1 187 ? -5.040 -17.833 4.978 1.00 94.12 187 THR A O 1
ATOM 1460 N N . GLU A 1 188 ? -6.726 -18.601 3.694 1.00 94.81 188 GLU A N 1
ATOM 1461 C CA . GLU A 1 188 ? -7.687 -17.575 4.086 1.00 94.81 188 GLU A CA 1
ATOM 1462 C C . GLU A 1 188 ? -8.112 -17.744 5.549 1.00 94.81 188 GLU A C 1
ATOM 1464 O O . GLU A 1 188 ? -8.332 -18.851 6.041 1.00 94.81 188 GLU A O 1
ATOM 1469 N N . GLN A 1 189 ? -8.177 -16.627 6.262 1.00 95.31 189 GLN A N 1
ATOM 1470 C CA . GLN A 1 189 ? -8.577 -16.555 7.657 1.00 95.31 189 GLN A CA 1
ATOM 1471 C C . GLN A 1 189 ? -10.021 -16.081 7.752 1.00 95.31 189 GLN A C 1
ATOM 1473 O O . GLN A 1 189 ? -10.504 -15.301 6.932 1.00 95.31 189 GLN A O 1
ATOM 1478 N N . LYS A 1 190 ? -10.705 -16.494 8.818 1.00 95.25 190 LYS A N 1
ATOM 1479 C CA . LYS A 1 190 ? -12.003 -15.915 9.150 1.00 95.25 190 LYS A CA 1
ATOM 1480 C C . LYS A 1 190 ? -11.815 -14.452 9.554 1.00 95.25 190 LYS A C 1
ATOM 1482 O O . LYS A 1 190 ? -11.010 -14.158 10.436 1.00 95.25 190 LYS A O 1
ATOM 1487 N N . TYR A 1 191 ? -12.590 -13.555 8.946 1.00 94.56 191 TYR A N 1
ATOM 1488 C CA . TYR A 1 191 ? -12.606 -12.156 9.355 1.00 94.56 191 TYR A CA 1
ATOM 1489 C C . TYR A 1 191 ? -13.121 -12.007 10.791 1.00 94.56 191 TYR A C 1
ATOM 1491 O O . TYR A 1 191 ? -14.139 -12.596 11.168 1.00 94.56 191 TYR A O 1
ATOM 1499 N N . VAL A 1 192 ? -12.412 -11.197 11.573 1.00 93.38 192 VAL A N 1
ATOM 1500 C CA . VAL A 1 192 ? -12.835 -10.740 12.895 1.00 93.38 192 VAL A CA 1
ATOM 1501 C C . VAL A 1 192 ? -13.073 -9.235 12.786 1.00 93.38 192 VAL A C 1
ATOM 1503 O O . VAL A 1 192 ? -12.166 -8.550 12.309 1.00 93.38 192 VAL A O 1
ATOM 1506 N N . PRO A 1 193 ? -14.248 -8.724 13.202 1.00 92.25 193 PRO A N 1
ATOM 1507 C CA . PRO A 1 193 ? -14.560 -7.304 13.117 1.00 92.25 193 PRO A CA 1
ATOM 1508 C C . PRO A 1 193 ? -13.476 -6.430 13.740 1.00 92.25 193 PRO A C 1
ATOM 1510 O O . PRO A 1 193 ? -13.014 -6.701 14.851 1.00 92.25 193 PRO A O 1
ATOM 1513 N N . LEU A 1 194 ? -13.092 -5.378 13.020 1.00 88.75 194 LEU A N 1
ATOM 1514 C CA . LEU A 1 194 ? -12.075 -4.418 13.452 1.00 88.75 194 LEU A CA 1
ATOM 1515 C C . LEU A 1 194 ? -12.707 -3.062 13.727 1.00 88.75 194 LEU A C 1
ATOM 1517 O O . LEU A 1 194 ? -13.700 -2.687 13.101 1.00 88.75 194 LEU A O 1
ATOM 1521 N N . HIS A 1 195 ? -12.116 -2.310 14.645 1.00 86.50 195 HIS A N 1
ATOM 1522 C CA . HIS A 1 195 ? -12.527 -0.944 14.914 1.00 86.50 195 HIS A CA 1
ATOM 1523 C C . HIS A 1 195 ? -12.340 -0.070 13.668 1.00 86.50 195 HIS A C 1
ATOM 1525 O O . HIS A 1 195 ? -11.257 -0.027 13.079 1.00 86.50 195 HIS A O 1
ATOM 1531 N N . SER A 1 196 ? -13.382 0.664 13.278 1.00 78.62 196 SER A N 1
ATOM 1532 C CA . SER A 1 196 ? -13.319 1.557 12.116 1.00 78.62 196 SER A CA 1
ATOM 1533 C C . SER A 1 196 ? -12.432 2.783 12.347 1.00 78.62 196 SER A C 1
ATOM 1535 O O . SER A 1 196 ? -12.001 3.400 11.379 1.00 78.62 196 SER A O 1
ATOM 1537 N N . GLY A 1 197 ? -12.162 3.127 13.611 1.00 75.75 197 GLY A N 1
ATOM 1538 C CA . GLY A 1 197 ? -11.562 4.403 14.007 1.00 75.75 197 GLY A CA 1
ATOM 1539 C C . GLY A 1 197 ? -12.576 5.393 14.585 1.00 75.75 197 GLY A C 1
ATOM 1540 O O . GLY A 1 197 ? -12.165 6.407 15.150 1.00 75.75 197 GLY A O 1
ATOM 1541 N N . LYS A 1 198 ? -13.882 5.084 14.507 1.00 76.12 198 LYS A N 1
ATOM 1542 C CA . LYS A 1 198 ? -14.984 5.925 14.997 1.00 76.12 198 LYS A CA 1
ATOM 1543 C C . LYS A 1 198 ? -15.482 5.499 16.373 1.00 76.12 198 LYS A C 1
ATOM 1545 O O . LYS A 1 198 ? -15.876 4.355 16.572 1.00 76.12 198 LYS A O 1
ATOM 1550 N N . LEU A 1 199 ? -15.624 6.468 17.274 1.00 80.44 199 LEU A N 1
ATOM 1551 C CA . LEU A 1 199 ? -16.373 6.311 18.522 1.00 80.44 199 LEU A CA 1
ATOM 1552 C C . LEU A 1 199 ? -17.751 6.974 18.405 1.00 80.44 199 LEU A C 1
ATOM 1554 O O . LEU A 1 199 ? -17.864 8.106 17.937 1.00 80.44 199 LEU A O 1
ATOM 1558 N N . ILE A 1 200 ? -18.796 6.304 18.889 1.00 82.81 200 ILE A N 1
ATOM 1559 C CA . ILE A 1 200 ? -20.139 6.878 19.054 1.00 82.81 200 ILE A CA 1
ATOM 1560 C C . ILE A 1 200 ? -20.482 7.018 20.535 1.00 82.81 200 ILE A C 1
ATOM 1562 O O . ILE A 1 200 ? -20.122 6.173 21.352 1.00 82.81 200 ILE A O 1
ATOM 1566 N N . LYS A 1 201 ? -21.196 8.085 20.904 1.00 85.06 201 LYS A N 1
ATOM 1567 C CA . LYS A 1 201 ? -21.718 8.229 22.267 1.00 85.06 201 LYS A CA 1
ATOM 1568 C C . LYS A 1 201 ? -22.958 7.351 22.422 1.00 85.06 201 LYS A C 1
ATOM 1570 O O . LYS A 1 201 ? -23.967 7.593 21.770 1.00 85.06 201 LYS A O 1
ATOM 1575 N N . SER A 1 202 ? -22.895 6.374 23.318 1.00 83.88 202 SER A N 1
ATOM 1576 C CA . SER A 1 202 ? -24.036 5.564 23.743 1.00 83.88 202 SER A CA 1
ATOM 1577 C C . SER A 1 202 ? -24.098 5.558 25.265 1.00 83.88 202 SER A C 1
ATOM 1579 O O . SER A 1 202 ? -23.122 5.210 25.930 1.00 83.88 202 SER A O 1
ATOM 1581 N N . THR A 1 203 ? -25.234 5.949 25.848 1.00 83.12 203 THR A N 1
ATOM 1582 C CA . THR A 1 203 ? -25.460 5.908 27.311 1.00 83.12 203 THR A CA 1
ATOM 1583 C C . THR A 1 203 ? -24.354 6.589 28.141 1.00 83.12 203 THR A C 1
ATOM 1585 O O . THR A 1 203 ? -23.919 6.081 29.169 1.00 83.12 203 THR A O 1
ATOM 1588 N N . GLY A 1 204 ? -23.838 7.730 27.668 1.00 82.50 204 GLY A N 1
ATOM 1589 C CA . GLY A 1 204 ? -22.772 8.477 28.353 1.00 82.50 204 GLY A CA 1
ATOM 1590 C C . GLY A 1 204 ? -21.362 7.880 28.226 1.00 82.50 204 GLY A C 1
ATOM 1591 O O . GLY A 1 204 ? -20.425 8.426 28.802 1.00 82.50 204 GLY A O 1
ATOM 1592 N N . LYS A 1 205 ? -21.183 6.799 27.456 1.00 80.06 205 LYS A N 1
ATOM 1593 C CA . LYS A 1 205 ? -19.880 6.190 27.155 1.00 80.06 205 LYS A CA 1
ATOM 1594 C C . LYS A 1 205 ? -19.581 6.259 25.659 1.00 80.06 205 LYS A C 1
ATOM 1596 O O . LYS A 1 205 ? -20.483 6.161 24.830 1.00 80.06 205 LYS A O 1
ATOM 1601 N N . SER A 1 206 ? -18.306 6.415 25.317 1.00 81.56 206 SER A N 1
ATOM 1602 C CA . SER A 1 206 ? -17.833 6.277 23.938 1.00 81.56 206 SER A CA 1
ATOM 1603 C C . SER A 1 206 ? -17.684 4.795 23.600 1.00 81.56 206 SER A C 1
ATOM 1605 O O . SER A 1 206 ? -16.947 4.081 24.278 1.00 81.56 206 SER A O 1
ATOM 1607 N N . VAL A 1 207 ? -18.389 4.334 22.570 1.00 83.75 207 VAL A N 1
ATOM 1608 C CA . VAL A 1 207 ? -18.385 2.945 22.099 1.00 83.75 207 VAL A CA 1
ATOM 1609 C C . VAL A 1 207 ? -17.736 2.886 20.711 1.00 83.75 207 VAL A C 1
ATOM 1611 O O . VAL A 1 207 ? -18.088 3.707 19.862 1.00 83.75 207 VAL A O 1
ATOM 1614 N N . PRO A 1 208 ? -16.800 1.950 20.465 1.00 84.50 208 PRO A N 1
ATOM 1615 C CA . PRO A 1 208 ? -16.195 1.754 19.151 1.00 84.50 208 PRO A CA 1
ATOM 1616 C C . PRO A 1 208 ? -17.213 1.271 18.122 1.00 84.50 208 PRO A C 1
ATOM 1618 O O . PRO A 1 208 ? -17.997 0.361 18.387 1.00 84.50 208 PRO A O 1
ATOM 1621 N N . VAL A 1 209 ? -17.170 1.863 16.931 1.00 84.12 209 VAL A N 1
ATOM 1622 C CA . VAL A 1 209 ? -17.897 1.369 15.762 1.00 84.12 209 VAL A CA 1
ATOM 1623 C C . VAL A 1 209 ? -17.051 0.290 15.104 1.00 84.12 209 VAL A C 1
ATOM 1625 O O . VAL A 1 209 ? -15.915 0.531 14.692 1.00 84.12 209 VAL A O 1
ATOM 1628 N N . MET A 1 210 ? -17.606 -0.912 15.018 1.00 88.25 210 MET A N 1
ATOM 1629 C CA . MET A 1 210 ? -16.935 -2.061 14.425 1.00 88.25 210 MET A CA 1
ATOM 1630 C C . MET A 1 210 ? -17.305 -2.190 12.948 1.00 88.25 210 MET A C 1
ATOM 1632 O O . MET A 1 210 ? -18.429 -1.894 12.543 1.00 88.25 210 MET A O 1
ATOM 1636 N N . VAL A 1 211 ? -16.348 -2.629 12.137 1.00 87.38 211 VAL A N 1
ATOM 1637 C CA . VAL A 1 211 ? -16.583 -3.047 10.756 1.00 87.38 211 VAL A CA 1
ATOM 1638 C C . VAL A 1 211 ? -16.922 -4.528 10.791 1.00 87.38 211 VAL A C 1
ATOM 1640 O O . VAL A 1 211 ? -16.041 -5.367 10.935 1.00 87.38 211 VAL A O 1
ATOM 1643 N N . ASP A 1 212 ? -18.205 -4.863 10.703 1.00 89.62 212 ASP A N 1
ATOM 1644 C CA . ASP A 1 212 ? -18.655 -6.248 10.905 1.00 89.62 212 ASP A CA 1
ATOM 1645 C C . ASP A 1 212 ? -18.547 -7.117 9.647 1.00 89.62 212 ASP A C 1
ATOM 1647 O O . ASP A 1 212 ? -18.585 -8.348 9.721 1.00 89.62 212 ASP A O 1
ATOM 1651 N N . ARG A 1 213 ? -18.444 -6.490 8.471 1.00 88.62 213 ARG A N 1
ATOM 1652 C CA . ARG A 1 213 ? -18.404 -7.171 7.175 1.00 88.62 213 ARG A CA 1
ATOM 1653 C C . ARG A 1 213 ? -17.413 -6.493 6.248 1.00 88.62 213 ARG A C 1
ATOM 1655 O O . ARG A 1 213 ? -17.376 -5.270 6.164 1.00 88.62 213 ARG A O 1
ATOM 1662 N N . LEU A 1 214 ? -16.668 -7.311 5.514 1.00 87.19 214 LEU A N 1
ATOM 1663 C CA . LEU A 1 214 ? -15.827 -6.860 4.413 1.00 87.19 214 LEU A CA 1
ATOM 1664 C C . LEU A 1 214 ? -16.521 -7.130 3.074 1.00 87.19 214 LEU A C 1
ATOM 1666 O O . LEU A 1 214 ? -17.281 -8.099 2.965 1.00 87.19 214 LEU A O 1
ATOM 1670 N N . PRO A 1 215 ? -16.235 -6.326 2.038 1.00 86.19 215 PRO A N 1
ATOM 1671 C CA . PRO A 1 215 ? -16.566 -6.686 0.669 1.00 86.19 215 PRO A CA 1
ATOM 1672 C C . PRO A 1 215 ? -16.002 -8.063 0.298 1.00 86.19 215 PRO A C 1
ATOM 1674 O O . PRO A 1 215 ? -14.866 -8.388 0.637 1.00 86.19 215 PRO A O 1
ATOM 1677 N N . ALA A 1 216 ? -16.773 -8.854 -0.454 1.00 88.94 216 ALA A N 1
ATOM 1678 C CA . ALA A 1 216 ? -16.436 -10.247 -0.770 1.00 88.94 216 ALA A CA 1
ATOM 1679 C C . ALA A 1 216 ? -15.125 -10.427 -1.560 1.00 88.94 216 ALA A C 1
ATOM 1681 O O . ALA A 1 216 ? -14.559 -11.515 -1.579 1.00 88.94 216 ALA A O 1
ATOM 1682 N N . TYR A 1 217 ? -14.639 -9.374 -2.223 1.00 88.69 217 TYR A N 1
ATOM 1683 C CA . TYR A 1 217 ? -13.377 -9.408 -2.962 1.00 88.69 217 TYR A CA 1
ATOM 1684 C C . TYR A 1 217 ? -12.137 -9.244 -2.064 1.00 88.69 217 TYR A C 1
ATOM 1686 O O . TYR A 1 217 ? -11.022 -9.446 -2.546 1.00 88.69 217 TYR A O 1
ATOM 1694 N N . ILE A 1 218 ? -12.304 -8.864 -0.791 1.00 91.25 218 ILE A N 1
ATOM 1695 C CA . ILE A 1 218 ? -11.205 -8.707 0.168 1.00 91.25 218 ILE A CA 1
ATOM 1696 C C . ILE A 1 218 ? -10.995 -10.025 0.905 1.00 91.25 218 ILE A C 1
ATOM 1698 O O . ILE A 1 218 ? -11.873 -10.490 1.629 1.00 91.25 218 ILE A O 1
ATOM 1702 N N . LYS A 1 219 ? -9.799 -10.597 0.769 1.00 94.94 219 LYS A N 1
ATOM 1703 C CA . LYS A 1 219 ? -9.418 -11.848 1.438 1.00 94.94 219 LYS A CA 1
ATOM 1704 C C . LYS A 1 219 ? -8.645 -11.544 2.712 1.00 94.94 219 LYS A C 1
ATOM 1706 O O . LYS A 1 219 ? -7.690 -10.773 2.673 1.00 94.94 219 LYS A O 1
ATOM 1711 N N . VAL A 1 220 ? -8.992 -12.170 3.833 1.00 96.75 220 VAL A N 1
ATOM 1712 C CA . VAL A 1 220 ? -8.229 -11.999 5.083 1.00 96.75 220 VAL A CA 1
ATOM 1713 C C . VAL A 1 220 ? -7.150 -13.067 5.163 1.00 96.75 220 VAL A C 1
ATOM 1715 O O . VAL A 1 220 ? -7.456 -14.251 5.032 1.00 96.75 220 VAL A O 1
ATOM 1718 N N . ARG A 1 221 ? -5.882 -12.695 5.347 1.00 97.50 221 ARG A N 1
ATOM 1719 C CA . ARG A 1 221 ? -4.766 -13.660 5.358 1.00 97.50 221 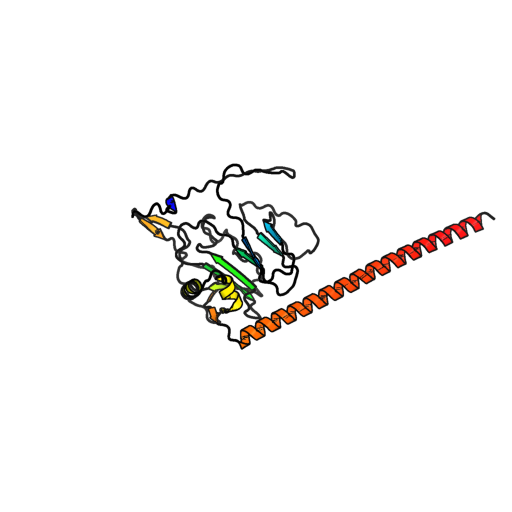ARG A CA 1
ATOM 1720 C C . ARG A 1 221 ? -3.684 -13.291 6.368 1.00 97.50 221 ARG A C 1
ATOM 1722 O O . ARG A 1 221 ? -3.467 -12.119 6.656 1.00 97.50 221 ARG A O 1
ATOM 1729 N N . LYS A 1 222 ? -2.972 -14.315 6.843 1.00 97.06 222 LYS A N 1
ATOM 1730 C CA . LYS A 1 222 ? -1.744 -14.165 7.635 1.00 97.06 222 LYS A CA 1
ATOM 1731 C C . LYS A 1 222 ? -0.560 -13.810 6.753 1.00 97.06 222 LYS A C 1
ATOM 1733 O O 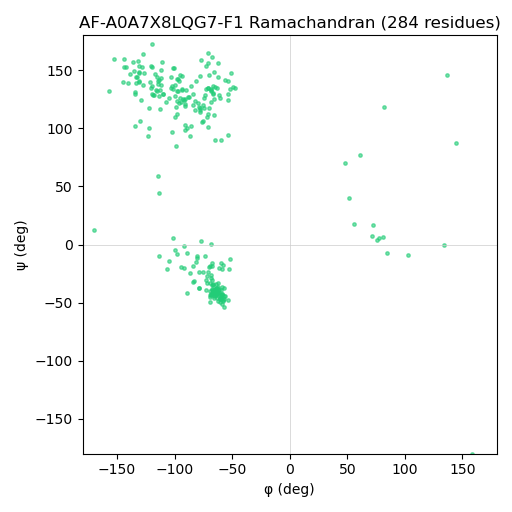. LYS A 1 222 ? -0.545 -14.123 5.560 1.00 97.06 222 LYS A O 1
ATOM 1738 N N . LEU A 1 223 ? 0.463 -13.226 7.366 1.00 96.25 223 LEU A N 1
ATOM 1739 C CA . LEU A 1 223 ? 1.777 -13.097 6.750 1.00 96.25 223 LEU A CA 1
ATOM 1740 C C . LEU A 1 223 ? 2.694 -14.226 7.204 1.00 96.25 223 LEU A C 1
ATOM 1742 O O . LEU A 1 223 ? 2.691 -14.632 8.363 1.00 96.25 223 LEU A O 1
ATOM 1746 N N . VAL A 1 224 ? 3.489 -14.723 6.265 1.00 96.00 224 VAL A N 1
ATOM 1747 C CA . VAL A 1 224 ? 4.497 -15.756 6.490 1.00 96.00 224 VAL A CA 1
ATOM 1748 C C . VAL A 1 224 ? 5.857 -15.138 6.231 1.00 96.00 224 VAL A C 1
ATOM 1750 O O . VAL A 1 224 ? 6.051 -14.439 5.233 1.00 96.00 224 VAL A O 1
ATOM 1753 N N . ARG A 1 225 ? 6.793 -15.364 7.150 1.00 95.50 225 ARG A N 1
ATOM 1754 C CA . ARG A 1 225 ? 8.145 -14.829 7.031 1.00 95.50 225 ARG A CA 1
ATOM 1755 C C . ARG A 1 225 ? 8.870 -15.509 5.874 1.00 95.50 225 ARG A C 1
ATOM 1757 O O . ARG A 1 225 ? 8.836 -16.730 5.755 1.00 95.50 225 ARG A O 1
ATOM 1764 N N . LEU A 1 226 ? 9.537 -14.715 5.050 1.00 92.94 226 LEU A N 1
ATOM 1765 C CA . LEU A 1 226 ? 10.358 -15.205 3.955 1.00 92.94 226 LEU A CA 1
ATOM 1766 C C . LEU A 1 226 ? 11.589 -15.922 4.502 1.00 92.94 226 LEU A C 1
ATOM 1768 O O . LEU A 1 226 ? 12.319 -15.396 5.350 1.00 92.94 226 LEU A O 1
ATOM 1772 N N . THR A 1 227 ? 11.854 -17.095 3.950 1.00 95.81 227 THR A N 1
ATOM 1773 C CA . THR A 1 227 ? 13.127 -17.798 4.081 1.00 95.81 227 THR A CA 1
ATOM 1774 C C . THR A 1 227 ? 14.243 -17.039 3.357 1.00 95.81 227 THR A C 1
ATOM 1776 O O . THR A 1 227 ? 13.997 -16.224 2.464 1.00 95.81 227 THR A O 1
ATOM 1779 N N . SER A 1 228 ? 15.501 -17.329 3.697 1.00 92.88 228 SER A N 1
ATOM 1780 C CA . SER A 1 228 ? 16.658 -16.744 3.001 1.00 92.88 228 SER A CA 1
ATOM 1781 C C . SER A 1 228 ? 16.639 -17.035 1.496 1.00 92.88 228 SER A C 1
ATOM 1783 O O . SER A 1 228 ? 16.967 -16.158 0.700 1.00 92.88 228 SER A O 1
ATOM 1785 N N . ALA A 1 229 ? 16.194 -18.235 1.106 1.00 93.25 229 ALA A N 1
ATOM 1786 C CA . ALA A 1 229 ? 16.058 -18.626 -0.293 1.00 93.25 229 ALA A CA 1
ATOM 1787 C C . ALA A 1 229 ? 14.985 -17.798 -1.020 1.00 93.25 229 ALA A C 1
ATOM 1789 O O . ALA A 1 229 ? 15.232 -17.306 -2.118 1.00 93.25 229 ALA A O 1
ATOM 1790 N N . GLU A 1 230 ? 13.819 -17.580 -0.403 1.00 90.44 230 GLU A N 1
ATOM 1791 C CA . GLU A 1 230 ? 12.759 -16.749 -0.994 1.00 90.44 230 GLU A CA 1
ATOM 1792 C C . GLU A 1 230 ? 13.180 -15.277 -1.103 1.00 90.44 230 GLU A C 1
ATOM 1794 O O . GLU A 1 230 ? 12.905 -14.635 -2.118 1.00 90.44 230 GLU A O 1
ATOM 1799 N N . LYS A 1 231 ? 13.896 -14.742 -0.103 1.00 87.00 231 LYS A N 1
ATOM 1800 C CA . LYS A 1 231 ? 14.470 -13.387 -0.169 1.00 87.00 231 LYS A CA 1
ATOM 1801 C C . LYS A 1 231 ? 15.448 -13.249 -1.331 1.00 87.00 231 LYS A C 1
ATOM 1803 O O . LYS A 1 231 ? 15.361 -12.286 -2.091 1.00 87.00 231 LYS A O 1
ATOM 1808 N N . GLN A 1 232 ? 16.341 -14.223 -1.499 1.00 85.94 232 GLN A N 1
ATOM 1809 C CA . GLN A 1 232 ? 17.293 -14.240 -2.606 1.00 85.94 232 GLN A CA 1
ATOM 1810 C C . GLN A 1 232 ? 16.576 -14.353 -3.956 1.00 85.94 232 GLN A C 1
ATOM 1812 O O . GLN A 1 232 ? 16.878 -13.591 -4.868 1.00 85.94 232 GLN A O 1
ATOM 1817 N N . ALA A 1 233 ? 15.571 -15.225 -4.070 1.00 84.88 233 ALA A N 1
ATOM 1818 C CA . ALA A 1 233 ? 14.771 -15.360 -5.285 1.00 84.88 233 ALA A CA 1
ATOM 1819 C C . ALA A 1 233 ? 14.041 -14.056 -5.645 1.00 84.88 233 ALA A C 1
ATOM 1821 O O . ALA A 1 233 ? 14.053 -13.643 -6.807 1.00 84.88 233 ALA A O 1
ATOM 1822 N N . ARG A 1 234 ? 13.451 -13.365 -4.659 1.00 80.19 234 ARG A N 1
ATOM 1823 C CA . ARG A 1 234 ? 12.834 -12.044 -4.856 1.00 80.19 234 ARG A CA 1
ATOM 1824 C C . ARG A 1 234 ? 13.858 -11.031 -5.362 1.00 80.19 234 ARG A C 1
ATOM 1826 O O . ARG A 1 234 ? 13.588 -10.357 -6.354 1.00 80.19 234 ARG A O 1
ATOM 1833 N N . GLN A 1 235 ? 15.035 -10.976 -4.746 1.00 77.88 235 GLN A N 1
ATOM 1834 C CA . GLN A 1 235 ? 16.115 -10.086 -5.169 1.00 77.88 235 GLN A CA 1
ATOM 1835 C C . GLN A 1 235 ? 16.560 -10.372 -6.612 1.00 77.88 235 GLN A C 1
ATOM 1837 O O . GLN A 1 235 ? 16.631 -9.455 -7.428 1.00 77.88 235 GLN A O 1
ATOM 1842 N N . THR A 1 236 ? 16.747 -11.642 -6.977 1.00 82.00 236 THR A N 1
ATOM 1843 C CA . THR A 1 236 ? 17.085 -12.039 -8.352 1.00 82.00 236 THR A CA 1
ATOM 1844 C C . THR A 1 236 ? 15.994 -11.646 -9.353 1.00 82.00 236 THR A C 1
ATOM 1846 O O . THR A 1 236 ? 16.310 -11.193 -10.453 1.00 82.00 236 THR A O 1
ATOM 1849 N N . ARG A 1 237 ? 14.704 -11.761 -8.998 1.00 78.75 237 ARG A N 1
ATOM 1850 C CA . ARG A 1 237 ? 13.599 -11.291 -9.858 1.00 78.75 237 ARG A CA 1
ATOM 1851 C C . ARG A 1 237 ? 13.636 -9.778 -10.057 1.00 78.75 237 ARG A C 1
ATOM 1853 O O . ARG A 1 237 ? 13.451 -9.318 -11.184 1.00 78.75 237 ARG A O 1
ATOM 1860 N N . ILE A 1 238 ? 13.901 -9.019 -8.993 1.00 71.56 238 ILE A N 1
ATOM 1861 C CA . ILE A 1 238 ? 14.049 -7.558 -9.053 1.00 71.56 238 ILE A CA 1
ATOM 1862 C C . ILE A 1 238 ? 15.216 -7.182 -9.974 1.00 71.56 238 ILE A C 1
ATOM 1864 O O . ILE A 1 238 ? 15.049 -6.353 -10.869 1.00 71.56 238 ILE A O 1
ATOM 1868 N N . GLU A 1 239 ? 16.370 -7.832 -9.826 1.00 74.69 239 GLU A N 1
ATOM 1869 C CA . GLU A 1 239 ? 17.553 -7.606 -10.667 1.00 74.69 239 GLU A CA 1
ATOM 1870 C C . GLU A 1 239 ? 17.304 -7.970 -12.136 1.00 74.69 239 GLU A C 1
ATOM 1872 O O . GLU A 1 239 ? 17.668 -7.215 -13.039 1.00 74.69 239 GLU A O 1
ATOM 1877 N N . ALA A 1 240 ? 16.622 -9.087 -12.401 1.00 73.19 240 ALA A N 1
ATOM 1878 C CA . ALA A 1 240 ? 16.252 -9.489 -13.755 1.00 73.19 240 ALA A CA 1
ATOM 1879 C C . ALA A 1 240 ? 15.276 -8.493 -14.405 1.00 73.19 240 ALA A C 1
ATOM 1881 O O . ALA A 1 240 ? 15.450 -8.113 -15.568 1.00 73.19 240 ALA A O 1
ATOM 1882 N N . ALA A 1 241 ? 14.273 -8.023 -13.656 1.00 69.06 241 ALA A N 1
ATOM 1883 C CA . ALA A 1 241 ? 13.348 -6.988 -14.112 1.00 69.06 241 ALA A CA 1
ATOM 1884 C C . ALA A 1 241 ? 14.077 -5.663 -14.388 1.00 69.06 241 ALA A C 1
ATOM 1886 O O . ALA A 1 241 ? 13.817 -5.006 -15.402 1.00 69.06 241 ALA A O 1
ATOM 1887 N N . MET A 1 242 ? 15.040 -5.305 -13.536 1.00 68.06 242 MET A N 1
ATOM 1888 C CA . MET A 1 242 ? 15.890 -4.132 -13.718 1.00 68.06 242 MET A CA 1
ATOM 1889 C C . MET A 1 242 ? 16.723 -4.238 -14.992 1.00 68.06 242 MET A C 1
ATOM 1891 O O . MET A 1 242 ? 16.684 -3.325 -15.820 1.00 68.06 242 MET A O 1
ATOM 1895 N N . ARG A 1 243 ? 17.388 -5.373 -15.214 1.00 7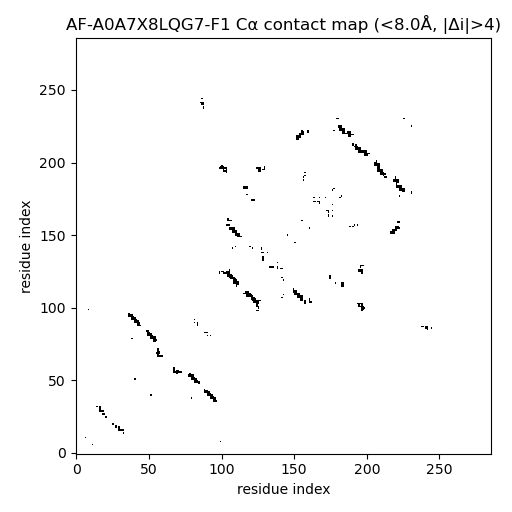0.31 243 ARG A N 1
ATOM 1896 C CA . ARG A 1 243 ? 18.172 -5.629 -16.427 1.00 70.31 243 ARG A CA 1
ATOM 1897 C C . ARG A 1 243 ? 17.320 -5.520 -17.690 1.00 70.31 243 ARG A C 1
ATOM 1899 O O . ARG A 1 243 ? 17.692 -4.795 -18.610 1.00 70.31 243 ARG A O 1
ATOM 1906 N N . LYS A 1 244 ? 16.143 -6.150 -17.711 1.00 69.12 244 LYS A N 1
ATOM 1907 C CA . LYS A 1 244 ? 15.208 -6.074 -18.846 1.00 69.12 244 LYS A CA 1
ATOM 1908 C C . LYS A 1 244 ? 14.762 -4.637 -19.129 1.00 69.12 244 LYS A C 1
ATOM 1910 O O . LYS A 1 244 ? 14.647 -4.233 -20.287 1.00 69.12 244 LYS A O 1
ATOM 1915 N N . SER A 1 245 ? 14.519 -3.848 -18.085 1.00 62.47 245 SER A N 1
ATOM 1916 C CA . SER A 1 245 ? 14.144 -2.443 -18.241 1.00 62.47 245 SER A CA 1
ATOM 1917 C C . SER A 1 245 ? 15.301 -1.599 -18.787 1.00 62.47 245 SER A C 1
ATOM 1919 O O . SER A 1 245 ? 15.092 -0.839 -19.736 1.00 62.47 245 SER A O 1
ATOM 1921 N N . ILE A 1 246 ? 16.528 -1.798 -18.290 1.00 68.19 246 ILE A N 1
ATOM 1922 C CA . ILE A 1 246 ? 17.746 -1.158 -18.818 1.00 68.19 246 ILE A CA 1
ATOM 1923 C C . ILE A 1 246 ? 17.935 -1.500 -20.299 1.00 68.19 246 ILE A C 1
ATOM 1925 O O . ILE A 1 246 ? 18.096 -0.595 -21.115 1.00 68.19 246 ILE A O 1
ATOM 1929 N N . GLU A 1 247 ? 17.841 -2.777 -20.671 1.00 71.75 247 GLU A N 1
ATOM 1930 C CA . GLU A 1 247 ? 17.943 -3.232 -22.064 1.00 71.75 247 GLU A CA 1
ATOM 1931 C C . GLU A 1 247 ? 16.864 -2.583 -22.947 1.00 71.75 247 GLU A C 1
ATOM 1933 O O . GLU A 1 247 ? 17.150 -2.090 -24.042 1.00 71.75 247 GLU A O 1
ATOM 1938 N N . SER A 1 248 ? 15.624 -2.492 -22.455 1.00 66.50 248 SER A N 1
ATOM 1939 C CA . SER A 1 248 ? 14.533 -1.826 -23.176 1.00 66.50 248 SER A CA 1
ATOM 1940 C C . SER A 1 248 ? 14.779 -0.324 -23.364 1.00 66.50 248 SER A C 1
ATOM 1942 O O . SER A 1 248 ? 14.500 0.222 -24.436 1.00 66.50 248 SER A O 1
ATOM 1944 N N . ARG A 1 249 ? 15.346 0.351 -22.355 1.00 67.56 249 ARG A N 1
ATOM 1945 C CA . ARG A 1 249 ? 15.705 1.773 -22.406 1.00 67.56 249 ARG A CA 1
ATOM 1946 C C . ARG A 1 249 ? 16.866 2.001 -23.367 1.00 67.56 249 ARG A C 1
ATOM 1948 O O . ARG A 1 249 ? 16.777 2.902 -24.195 1.00 67.56 249 ARG A O 1
ATOM 1955 N N . ALA A 1 250 ? 17.892 1.154 -23.327 1.00 67.19 250 ALA A N 1
ATOM 1956 C CA . ALA A 1 250 ? 19.012 1.185 -24.263 1.00 67.19 250 ALA A CA 1
ATOM 1957 C C . ALA A 1 250 ? 18.537 1.010 -25.714 1.00 67.19 250 ALA A C 1
ATOM 1959 O O . ALA A 1 250 ? 18.926 1.788 -26.582 1.00 67.19 250 ALA A O 1
ATOM 1960 N N . LYS A 1 251 ? 17.614 0.072 -25.967 1.00 71.75 251 LYS A N 1
ATOM 1961 C CA . LYS A 1 251 ? 16.996 -0.132 -27.289 1.00 71.75 251 LYS A CA 1
ATOM 1962 C C . LYS A 1 251 ? 16.174 1.074 -27.758 1.00 71.75 251 LYS A C 1
ATOM 1964 O O . LYS A 1 251 ? 16.169 1.401 -28.942 1.00 71.75 251 LYS A O 1
ATOM 1969 N N . ARG A 1 252 ? 15.461 1.749 -26.851 1.00 67.31 252 ARG A N 1
ATOM 1970 C CA . ARG A 1 252 ? 14.734 2.990 -27.177 1.00 67.31 252 ARG A CA 1
ATOM 1971 C C . ARG A 1 252 ? 15.696 4.132 -27.498 1.00 67.31 252 ARG A C 1
ATOM 1973 O O . ARG A 1 252 ? 15.462 4.854 -28.460 1.00 67.31 252 ARG A O 1
ATOM 1980 N N . LEU A 1 253 ? 16.782 4.260 -26.737 1.00 68.06 253 LEU A N 1
ATOM 1981 C CA . LEU A 1 253 ? 17.811 5.277 -26.956 1.00 68.06 253 LEU A CA 1
ATOM 1982 C C . LEU A 1 253 ? 18.568 5.061 -28.269 1.00 68.06 253 LEU A C 1
ATOM 1984 O O . LEU A 1 253 ? 18.808 6.026 -28.986 1.00 68.06 253 LEU A O 1
ATOM 1988 N N . SER A 1 254 ? 18.905 3.819 -28.626 1.00 72.06 254 SER A N 1
ATOM 1989 C CA . SER A 1 254 ? 19.534 3.533 -29.921 1.00 72.06 254 SER A CA 1
ATOM 1990 C C . SER A 1 254 ? 18.597 3.847 -31.090 1.00 72.06 254 SER A C 1
ATOM 1992 O O . SER A 1 254 ? 19.030 4.454 -32.066 1.00 72.06 254 SER A O 1
ATOM 1994 N N . LYS A 1 255 ? 17.298 3.540 -30.959 1.00 75.25 255 LYS A N 1
ATOM 1995 C CA . LYS A 1 255 ? 16.276 3.917 -31.947 1.00 75.25 255 LYS A CA 1
ATOM 1996 C C . LYS A 1 255 ? 16.104 5.440 -32.067 1.00 75.25 255 LYS A C 1
ATOM 1998 O O . LYS A 1 255 ? 15.941 5.949 -33.172 1.00 75.25 255 LYS A O 1
ATOM 2003 N N . ALA A 1 256 ? 16.162 6.173 -30.956 1.00 66.94 256 ALA A N 1
ATOM 2004 C CA . ALA A 1 256 ? 16.091 7.635 -30.963 1.00 66.94 256 ALA A CA 1
ATOM 2005 C C . ALA A 1 256 ? 17.315 8.267 -31.653 1.00 66.94 256 ALA A C 1
ATOM 2007 O O . ALA A 1 256 ? 17.150 9.126 -32.512 1.00 66.94 256 ALA A O 1
ATOM 2008 N N . LYS A 1 257 ? 18.528 7.765 -31.380 1.00 69.25 257 LYS A N 1
ATOM 2009 C CA . LYS A 1 257 ? 19.755 8.215 -32.064 1.00 69.25 257 LYS A CA 1
ATOM 2010 C C . LYS A 1 257 ? 19.731 7.952 -33.574 1.00 69.25 257 LYS A C 1
ATOM 2012 O O . LYS A 1 257 ? 20.201 8.782 -34.342 1.00 69.25 257 LYS A O 1
ATOM 2017 N N . SER A 1 258 ? 19.145 6.834 -34.019 1.00 74.19 258 SER A N 1
ATOM 2018 C CA . SER A 1 258 ? 18.966 6.575 -35.459 1.00 74.19 258 SER A CA 1
ATOM 2019 C C . SER A 1 258 ? 17.955 7.513 -36.133 1.00 74.19 258 SER A C 1
ATOM 2021 O O . SER A 1 258 ? 18.058 7.772 -37.325 1.00 74.19 258 SER A O 1
ATOM 2023 N N . LEU A 1 259 ? 16.986 8.048 -35.382 1.00 68.44 259 LEU A N 1
ATOM 2024 C CA . LEU A 1 259 ? 16.021 9.031 -35.888 1.00 68.44 259 LEU A CA 1
ATOM 2025 C C . LEU A 1 259 ? 16.671 10.403 -36.111 1.00 68.44 259 LEU A C 1
ATOM 2027 O O . LEU A 1 259 ? 16.396 11.046 -37.120 1.00 68.44 259 LEU A O 1
ATOM 2031 N N . GLU A 1 260 ? 17.571 10.823 -35.219 1.00 72.31 260 GLU A N 1
ATOM 2032 C CA . GLU A 1 260 ? 18.371 12.041 -35.409 1.00 72.31 260 GLU A CA 1
ATOM 2033 C C . GLU A 1 260 ? 19.305 11.926 -36.623 1.00 72.31 260 GLU A C 1
ATOM 2035 O O . GLU A 1 260 ? 19.405 12.874 -37.402 1.00 72.31 260 GLU A O 1
ATOM 2040 N N . SER A 1 261 ? 19.926 10.758 -36.854 1.00 69.38 261 SER A N 1
ATOM 2041 C CA . SER A 1 261 ? 20.764 10.563 -38.048 1.00 69.38 261 SER A CA 1
ATOM 2042 C C . SER A 1 261 ? 19.948 10.574 -39.346 1.00 69.38 261 SER A C 1
ATOM 2044 O O . SER A 1 261 ? 20.387 11.164 -40.328 1.00 69.38 261 SER A O 1
ATOM 2046 N N . LEU A 1 262 ? 18.742 9.992 -39.343 1.00 68.06 262 LEU A N 1
ATOM 2047 C CA . LEU A 1 262 ? 17.808 10.054 -40.475 1.00 68.06 262 LEU A CA 1
ATOM 2048 C C . LEU A 1 262 ? 17.343 11.489 -40.764 1.00 68.06 262 LEU A C 1
ATOM 2050 O O . LEU A 1 262 ? 17.231 11.874 -41.925 1.00 68.06 262 LEU A O 1
ATOM 2054 N N . SER A 1 263 ? 17.101 12.301 -39.730 1.00 72.81 263 SER A N 1
ATOM 2055 C CA . SER A 1 263 ? 16.744 13.716 -39.906 1.00 72.81 263 SER A CA 1
ATOM 2056 C C . SER A 1 263 ? 17.876 14.508 -40.564 1.00 72.81 263 SER A C 1
ATOM 2058 O O . SER A 1 263 ? 17.626 15.285 -41.484 1.00 72.81 263 SER A O 1
ATOM 2060 N N . ALA A 1 264 ? 19.122 14.279 -40.141 1.00 73.69 264 ALA A N 1
ATOM 2061 C CA . ALA A 1 264 ? 20.290 14.939 -40.721 1.00 73.69 264 ALA A CA 1
ATOM 2062 C C . ALA A 1 264 ? 20.499 14.569 -42.202 1.00 73.69 264 ALA A C 1
ATOM 2064 O O . ALA A 1 264 ? 20.845 15.422 -43.021 1.00 73.69 264 ALA A O 1
ATOM 2065 N N . GLU A 1 265 ? 20.246 13.312 -42.568 1.00 69.75 265 GLU A N 1
ATOM 2066 C CA . GLU A 1 265 ? 20.330 12.846 -43.955 1.00 69.75 265 GLU A CA 1
ATOM 2067 C C . GLU A 1 265 ? 19.234 13.467 -44.836 1.00 69.75 265 GLU A C 1
ATOM 2069 O O . GLU A 1 265 ? 19.507 13.915 -45.951 1.00 69.75 265 GLU A O 1
ATOM 2074 N N . VAL A 1 266 ? 18.013 13.607 -44.310 1.00 72.56 266 VAL A N 1
ATOM 2075 C CA . VAL A 1 266 ? 16.910 14.301 -44.996 1.00 72.56 266 VAL A CA 1
ATOM 2076 C C . VAL A 1 266 ? 17.238 15.775 -45.258 1.00 72.56 266 VAL A C 1
ATOM 2078 O O . VAL A 1 266 ? 16.953 16.281 -46.347 1.00 72.56 266 VAL A O 1
ATOM 2081 N N . ASP A 1 267 ? 17.851 16.476 -44.306 1.00 83.19 267 ASP A N 1
ATOM 2082 C CA . ASP A 1 267 ? 18.214 17.887 -44.483 1.00 83.19 267 ASP A CA 1
ATOM 2083 C C . ASP A 1 267 ? 19.389 18.075 -45.457 1.00 83.19 267 ASP A C 1
ATOM 2085 O O . ASP A 1 267 ? 19.400 19.025 -46.252 1.00 83.19 267 ASP A O 1
ATOM 2089 N N . SER A 1 268 ? 20.325 17.122 -45.489 1.00 79.75 268 SER A N 1
ATOM 2090 C CA . SER A 1 268 ? 21.367 17.047 -46.520 1.00 79.75 268 SER A CA 1
ATOM 2091 C C . SER A 1 268 ? 20.759 16.890 -47.921 1.00 79.75 268 SER A C 1
ATOM 2093 O O . SER A 1 268 ? 21.043 17.689 -48.818 1.00 79.75 268 SER A O 1
ATOM 2095 N N . LEU A 1 269 ? 19.830 15.941 -48.097 1.00 76.44 269 LEU A N 1
ATOM 2096 C CA . LEU A 1 269 ? 19.158 15.687 -49.378 1.00 76.44 269 LEU A CA 1
ATOM 2097 C C . LEU A 1 269 ? 18.331 16.887 -49.865 1.00 76.44 269 LEU A C 1
ATOM 2099 O O . LEU A 1 269 ? 18.333 17.201 -51.057 1.00 76.44 269 LEU A O 1
ATOM 2103 N N . LYS A 1 270 ? 17.656 17.613 -48.964 1.00 84.94 270 LYS A N 1
ATOM 2104 C CA . LYS A 1 270 ? 16.952 18.863 -49.316 1.00 84.94 270 LYS A CA 1
ATOM 2105 C C . LYS A 1 270 ? 17.913 19.935 -49.828 1.00 84.94 270 LYS A C 1
ATOM 2107 O O . LYS A 1 270 ? 17.611 20.619 -50.805 1.00 84.94 270 LYS A O 1
ATOM 2112 N N . SER A 1 271 ? 19.069 20.069 -49.184 1.00 86.94 271 SER A N 1
ATOM 2113 C CA . SER A 1 271 ? 20.099 21.040 -49.569 1.00 86.94 271 SER A CA 1
ATOM 2114 C C . SER A 1 271 ? 20.674 20.730 -50.954 1.00 86.94 271 SER A C 1
ATOM 2116 O O . SER A 1 271 ? 20.915 21.631 -51.765 1.00 86.94 271 SER A O 1
ATOM 2118 N N . GLU A 1 272 ? 20.853 19.446 -51.255 1.00 89.25 272 GLU A N 1
ATOM 2119 C CA . GLU A 1 272 ? 21.308 18.971 -52.560 1.00 89.25 272 GLU A CA 1
ATOM 2120 C C . GLU A 1 272 ? 20.254 19.194 -53.657 1.00 89.25 272 GLU A C 1
ATOM 2122 O O . GLU A 1 272 ? 20.575 19.719 -54.728 1.00 89.25 272 GLU A O 1
ATOM 2127 N N . LEU A 1 273 ? 18.978 18.921 -53.364 1.00 83.00 273 LEU A N 1
ATOM 2128 C CA . LEU A 1 273 ? 17.855 19.196 -54.264 1.00 83.00 273 LEU A CA 1
ATOM 2129 C C . LEU A 1 273 ? 17.788 20.682 -54.659 1.00 83.00 273 LEU A C 1
ATOM 2131 O O . LEU A 1 273 ? 17.622 21.011 -55.836 1.00 83.00 273 LEU A O 1
ATOM 2135 N N . GLU A 1 274 ? 17.952 21.593 -53.698 1.00 90.88 274 GLU A N 1
ATOM 2136 C CA . GLU A 1 274 ? 17.941 23.036 -53.967 1.00 90.88 274 GLU A CA 1
ATOM 2137 C C . GLU A 1 274 ? 19.146 23.495 -54.796 1.00 90.88 274 GLU A C 1
ATOM 2139 O O . GLU A 1 274 ? 19.019 24.359 -55.672 1.00 90.88 274 GLU A O 1
ATOM 2144 N N . ARG A 1 275 ? 20.323 22.886 -54.611 1.00 90.81 275 ARG 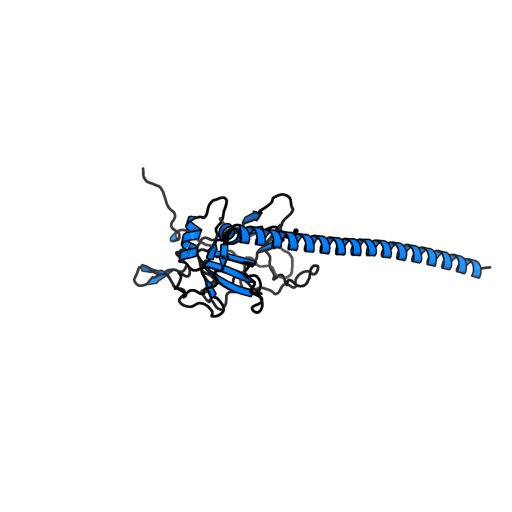A N 1
ATOM 2145 C CA . ARG A 1 275 ? 21.468 23.121 -55.506 1.00 90.81 275 ARG A CA 1
ATOM 2146 C C . ARG A 1 275 ? 21.151 22.718 -56.942 1.00 90.81 275 ARG A C 1
ATOM 2148 O O . ARG A 1 275 ? 21.427 23.497 -57.857 1.00 90.81 275 ARG A O 1
ATOM 2155 N N . ILE A 1 276 ? 20.553 21.546 -57.141 1.00 87.38 276 ILE A N 1
ATOM 2156 C CA . ILE A 1 276 ? 20.194 21.035 -58.470 1.00 87.38 276 ILE A CA 1
ATOM 2157 C C . ILE A 1 276 ? 19.164 21.951 -59.143 1.00 87.38 276 ILE A C 1
ATOM 2159 O O . ILE A 1 276 ? 19.366 22.360 -60.289 1.00 87.38 276 ILE A O 1
ATOM 2163 N N . LYS A 1 277 ? 18.108 22.363 -58.428 1.00 86.25 277 LYS A N 1
ATOM 2164 C CA . LYS A 1 277 ? 17.109 23.318 -58.946 1.00 86.25 277 LYS A CA 1
ATOM 2165 C C . LYS A 1 277 ? 17.747 24.631 -59.400 1.00 86.25 277 LYS A C 1
ATOM 2167 O O . LYS A 1 277 ? 17.450 25.123 -60.489 1.00 86.25 277 LYS A O 1
ATOM 2172 N N . ASN A 1 278 ? 18.668 25.173 -58.606 1.00 86.62 278 ASN A N 1
ATOM 2173 C CA . ASN A 1 278 ? 19.378 26.408 -58.939 1.00 86.62 278 ASN A CA 1
ATOM 2174 C C . ASN A 1 278 ? 20.305 26.261 -60.156 1.00 86.62 278 ASN A C 1
ATOM 2176 O O . ASN A 1 278 ? 20.445 27.197 -60.944 1.00 86.62 278 ASN A O 1
ATOM 2180 N N . GLN A 1 279 ? 20.935 25.101 -60.342 1.00 85.94 279 GLN A N 1
ATOM 2181 C CA . GLN A 1 279 ? 21.739 24.821 -61.535 1.00 85.94 279 GLN A CA 1
ATOM 2182 C C . GLN A 1 279 ? 20.872 24.685 -62.794 1.00 85.94 279 GLN A C 1
ATOM 2184 O O . GLN A 1 279 ? 21.246 25.197 -63.852 1.00 85.94 279 GLN A O 1
ATOM 2189 N N . LEU A 1 280 ? 19.707 24.045 -62.681 1.00 80.75 280 LEU A N 1
ATOM 2190 C CA . LEU A 1 280 ? 18.757 23.894 -63.784 1.00 80.75 280 LEU A CA 1
ATOM 2191 C C . LEU A 1 280 ? 18.146 25.239 -64.204 1.00 80.75 280 LEU A C 1
ATOM 2193 O O . LEU A 1 280 ? 18.098 25.531 -65.399 1.00 80.75 280 LEU A O 1
ATOM 2197 N N . SER A 1 281 ? 17.775 26.107 -63.255 1.00 77.81 281 SER A N 1
ATOM 2198 C CA . SER A 1 281 ? 17.231 27.434 -63.592 1.00 77.81 281 SER A CA 1
ATOM 2199 C C . SER A 1 281 ? 18.261 28.314 -64.314 1.00 77.81 281 SER A C 1
ATOM 2201 O O . SER A 1 281 ? 17.920 29.000 -65.279 1.00 77.81 281 SER A O 1
ATOM 2203 N N . LYS A 1 282 ? 19.543 28.227 -63.930 1.00 78.19 282 LYS A N 1
ATOM 2204 C CA . LYS A 1 282 ? 20.651 28.916 -64.615 1.00 78.19 282 LYS A CA 1
ATOM 2205 C C . LYS A 1 282 ? 20.897 28.393 -66.030 1.00 78.19 282 LYS A C 1
ATOM 2207 O O . LYS A 1 282 ? 21.255 29.185 -66.896 1.00 78.19 282 LYS A O 1
ATOM 2212 N N . LYS A 1 283 ? 20.699 27.094 -66.280 1.00 72.50 283 LYS A N 1
ATOM 2213 C CA . LYS A 1 283 ? 20.805 26.510 -67.627 1.00 72.50 283 LYS A CA 1
ATOM 2214 C C . LYS A 1 283 ? 19.637 26.892 -68.540 1.00 72.50 283 LYS A C 1
ATOM 2216 O O . LYS A 1 283 ? 19.865 27.031 -69.727 1.00 72.50 283 LYS A O 1
ATOM 2221 N N . SER A 1 284 ? 18.435 27.121 -68.005 1.00 65.62 284 SER A N 1
ATOM 2222 C CA . SER A 1 284 ? 17.264 27.546 -68.801 1.00 65.62 284 SER A CA 1
ATOM 2223 C C . SER A 1 284 ? 17.292 29.010 -69.277 1.00 65.62 284 SER A C 1
ATOM 2225 O O . SER A 1 284 ? 16.441 29.413 -70.061 1.00 65.62 284 SER A O 1
ATOM 2227 N N . LYS A 1 285 ? 18.240 29.818 -68.778 1.00 63.00 285 LYS A N 1
ATOM 2228 C CA . LYS A 1 285 ? 18.407 31.247 -69.113 1.00 63.00 285 LYS A CA 1
ATOM 2229 C C . LYS A 1 285 ? 19.541 31.522 -70.115 1.00 63.00 285 LYS A C 1
ATOM 2231 O O . LYS A 1 285 ? 19.872 32.684 -70.339 1.00 63.00 285 LYS A O 1
ATOM 2236 N N . LYS A 1 286 ? 20.160 30.475 -70.661 1.00 50.06 286 LYS A N 1
ATOM 2237 C CA . LYS A 1 286 ? 21.094 30.530 -71.792 1.00 50.06 286 LYS A CA 1
ATOM 2238 C C . LYS A 1 286 ? 20.435 29.883 -72.996 1.00 50.06 286 LYS A C 1
ATOM 2240 O O . LYS A 1 286 ? 20.705 30.378 -74.105 1.00 50.06 286 LYS A O 1
#